Protein AF-D6PC98-F1 (afdb_monomer_lite)

Foldseek 3Di:
DDPLVVLLVLLVVLLVVLVVLVVVLVPDPPDDPLVSVLSNLSSLLSNLSSLQSNLVSVLCVVCVNLVRDDPPNPVSVVSNVLSVLLNLLSLLLSLCRPDDNVPPDPVSNVVSVVVSVVLSVQLVCCCVPPNDAVSNVQQPSLQNSLVSLLVLLVVLVVVCVVPVPPCSVVRNVRSLVSLCVSLVVLVVVVVCVVVVPVVNVCVCPPPCRPPRPHPSVVSNVVSSVSSVVSVVVVVVVVVVPVD

Sequence (243 aa):
MSEENLLSIAGLLSFFLGTISLYIVYRSNHLKWNEKSAGYILAWIFLSKSIAYPCDAYVLQITDGATNFVSPWEYFYALSNLTNMLFMPLCFALSLVFPVSVIRTGRQLKIAVLVFVLLVVHRVMVFVSVGASPLELIGLEYILTTIIWTSNYVHFKIKNLHEPNKGHGRIANLSALLLMLHTGFNWFIWVGVFARSDYFYFEDVRMGLDASGSFSEYFWLLSLTISICGRYAFSLHHSVFST

Secondary structure (DSSP, 8-state):
--HHHHHHHHHHHHHHHHHHHHHHHHH-SSS-HHHHHHHHHHHHHHHHHHHHHHHHHHHHHHTTTTT---TTHHHHHHHHHHHHHHHHHHHHHHHHHSSS-S--SHHHHHHHHHHHHHHHHHHHHHHHHH-S-GGG-TTHHHHHHHHHHHHHHHHHHHHHHH-GGGSHHHHHHHHHHHHHHHHHHHHHHHHHHHHT-HHHHTTTTSTTTS-TT-HHHHHHHHHHHHHHHHHHHHHHHHHHS--

pLDDT: mean 72.6, std 13.88, range [35.66, 92.75]

Structure (mmCIF, N/CA/C/O backbone):
data_AF-D6PC98-F1
#
_entry.id   AF-D6PC98-F1
#
loop_
_atom_site.group_PDB
_atom_site.id
_atom_site.type_symbol
_atom_site.label_atom_id
_atom_site.label_alt_id
_atom_site.label_comp_id
_atom_site.label_asym_id
_atom_site.label_entity_id
_atom_site.label_seq_id
_atom_site.pdbx_PDB_ins_code
_atom_site.Cartn_x
_atom_site.Cartn_y
_atom_site.Cartn_z
_atom_site.occupancy
_atom_site.B_iso_or_equiv
_atom_site.auth_seq_id
_atom_site.auth_comp_id
_atom_site.auth_asym_id
_atom_site.auth_atom_id
_atom_site.pdbx_PDB_model_num
ATOM 1 N N . MET A 1 1 ? 3.962 19.971 -18.500 1.00 48.66 1 MET A N 1
ATOM 2 C CA . MET A 1 1 ? 4.895 19.628 -17.405 1.00 48.66 1 MET A CA 1
ATOM 3 C C . MET A 1 1 ? 5.224 18.159 -17.594 1.00 48.66 1 MET A C 1
ATOM 5 O O . MET A 1 1 ? 4.273 17.404 -17.737 1.00 48.66 1 MET A O 1
ATOM 9 N N . SER A 1 2 ? 6.498 17.778 -17.742 1.00 65.31 2 SER A N 1
ATOM 10 C CA . SER A 1 2 ? 6.854 16.376 -18.014 1.00 65.31 2 SER A CA 1
ATOM 11 C C . SER A 1 2 ? 6.493 15.484 -16.824 1.00 65.31 2 SER A C 1
ATOM 13 O O . SER A 1 2 ? 6.596 15.908 -15.672 1.00 65.31 2 SER A O 1
ATOM 15 N N . GLU A 1 3 ? 6.033 14.271 -17.107 1.00 67.81 3 GLU A N 1
ATOM 16 C CA . GLU A 1 3 ? 5.588 13.279 -16.122 1.00 67.81 3 GLU A CA 1
ATOM 17 C C . GLU A 1 3 ? 6.657 12.963 -15.062 1.00 67.81 3 GLU A C 1
ATOM 19 O O . GLU A 1 3 ? 6.363 12.875 -13.870 1.00 67.81 3 GLU A O 1
ATOM 24 N N . GLU A 1 4 ? 7.920 12.932 -15.484 1.00 71.81 4 GLU A N 1
ATOM 25 C CA . GLU A 1 4 ? 9.114 12.763 -14.648 1.00 71.81 4 GLU A CA 1
ATOM 26 C C . GLU A 1 4 ? 9.164 13.752 -13.472 1.00 71.81 4 GLU A C 1
ATOM 28 O O . GLU A 1 4 ? 9.487 13.395 -12.333 1.00 71.81 4 GLU A O 1
ATOM 33 N N . ASN A 1 5 ? 8.797 15.013 -13.731 1.00 74.88 5 ASN A N 1
ATOM 34 C CA . ASN A 1 5 ? 8.772 16.055 -12.709 1.00 74.88 5 ASN A CA 1
ATOM 35 C C . ASN A 1 5 ? 7.653 15.802 -11.694 1.00 74.88 5 ASN A C 1
ATOM 37 O O . ASN A 1 5 ? 7.826 16.067 -10.504 1.00 74.88 5 ASN A O 1
ATOM 41 N N . LEU A 1 6 ? 6.512 15.270 -12.142 1.00 78.19 6 LEU A N 1
ATOM 42 C CA . LEU A 1 6 ? 5.380 14.963 -11.272 1.00 78.19 6 LEU A CA 1
ATOM 43 C C . LEU A 1 6 ? 5.710 13.797 -10.328 1.00 78.19 6 LEU A C 1
ATOM 45 O O . LEU A 1 6 ? 5.448 13.891 -9.127 1.00 78.19 6 LEU A O 1
ATOM 49 N N . LEU A 1 7 ? 6.339 12.741 -10.853 1.00 76.31 7 LEU A N 1
ATOM 50 C CA . LEU A 1 7 ? 6.801 11.583 -10.080 1.00 76.31 7 LEU A CA 1
ATOM 51 C C . LEU A 1 7 ? 7.866 11.982 -9.051 1.00 76.31 7 LEU A C 1
ATOM 53 O O . LEU A 1 7 ? 7.767 11.621 -7.877 1.00 76.31 7 LEU A O 1
ATOM 57 N N . SER A 1 8 ? 8.828 12.817 -9.442 1.00 79.88 8 SER A N 1
ATOM 58 C CA . SER A 1 8 ? 9.863 13.319 -8.529 1.00 79.88 8 SER A CA 1
ATOM 59 C C . SER A 1 8 ? 9.272 14.144 -7.376 1.00 79.88 8 SER A C 1
ATOM 61 O O . SER A 1 8 ? 9.635 13.948 -6.211 1.00 79.88 8 SER A O 1
ATOM 63 N N . ILE A 1 9 ? 8.303 15.021 -7.670 1.00 84.19 9 ILE A N 1
ATOM 64 C CA . ILE A 1 9 ? 7.576 15.792 -6.647 1.00 84.19 9 ILE A CA 1
ATOM 65 C C . ILE A 1 9 ? 6.769 14.857 -5.735 1.00 84.19 9 ILE A C 1
ATOM 67 O O . ILE A 1 9 ? 6.787 15.027 -4.513 1.00 84.19 9 ILE A O 1
ATOM 71 N N . ALA A 1 10 ? 6.094 13.849 -6.294 1.00 82.12 10 ALA A N 1
ATOM 72 C CA . ALA A 1 10 ? 5.350 12.856 -5.521 1.00 82.12 10 ALA A CA 1
ATOM 73 C C . ALA A 1 10 ? 6.262 12.048 -4.580 1.00 82.12 10 ALA A C 1
ATOM 75 O O . ALA A 1 10 ? 5.882 11.785 -3.434 1.00 82.12 10 ALA A O 1
ATOM 76 N N . GLY A 1 11 ? 7.477 11.707 -5.021 1.00 84.69 11 GLY A N 1
ATOM 77 C CA . GLY A 1 11 ? 8.508 11.066 -4.201 1.00 84.69 11 GLY A CA 1
ATOM 78 C C . GLY A 1 11 ? 8.899 11.914 -2.994 1.00 84.69 11 GLY A C 1
ATOM 79 O O . GLY A 1 11 ? 8.845 11.445 -1.855 1.00 84.69 11 GLY A O 1
ATOM 80 N N . LEU A 1 12 ? 9.196 13.193 -3.227 1.00 89.12 12 LEU A N 1
ATOM 81 C CA . LEU A 1 12 ? 9.579 14.142 -2.182 1.00 89.12 12 LEU A CA 1
ATOM 82 C C . LEU A 1 12 ? 8.434 14.396 -1.186 1.00 89.12 12 LEU A C 1
ATOM 84 O O . LEU A 1 12 ? 8.645 14.348 0.026 1.00 89.12 12 LEU A O 1
ATOM 88 N N . LEU A 1 13 ? 7.201 14.575 -1.669 1.00 89.81 13 LEU A N 1
ATOM 89 C CA . LEU A 1 13 ? 6.015 14.681 -0.810 1.00 89.81 13 LEU A CA 1
ATOM 90 C C . LEU A 1 13 ? 5.806 13.420 0.036 1.00 89.81 13 LEU A C 1
ATOM 92 O O . LEU A 1 13 ? 5.532 13.522 1.233 1.00 89.81 13 LEU A O 1
ATOM 96 N N . SER A 1 14 ? 5.977 12.237 -0.559 1.00 88.88 14 SER A N 1
ATOM 97 C CA . SER A 1 14 ? 5.864 10.958 0.151 1.00 88.88 14 SER A CA 1
ATOM 98 C C . SER A 1 14 ? 6.937 10.821 1.233 1.00 88.88 14 SER A C 1
ATOM 100 O O . SER A 1 14 ? 6.642 10.357 2.333 1.00 88.88 14 SER A O 1
ATOM 102 N N . PHE A 1 15 ? 8.158 11.302 0.984 1.00 92.44 15 PHE A N 1
ATOM 103 C CA . PHE A 1 15 ? 9.222 11.330 1.988 1.00 92.44 15 PHE A CA 1
ATOM 104 C C . PHE A 1 15 ? 8.846 12.201 3.197 1.00 92.44 15 PHE A C 1
ATOM 106 O O . PHE A 1 15 ? 8.940 11.758 4.347 1.00 92.44 15 PHE A O 1
ATOM 113 N N . PHE A 1 16 ? 8.356 13.422 2.958 1.00 92.75 16 PHE A N 1
ATOM 114 C CA . PHE A 1 16 ? 7.913 14.309 4.037 1.00 92.75 16 PHE A CA 1
ATOM 115 C C . PHE A 1 16 ? 6.716 13.736 4.803 1.00 92.75 16 PHE A C 1
ATOM 117 O O . PHE A 1 16 ? 6.727 13.710 6.032 1.00 92.75 16 PHE A O 1
ATOM 124 N N . LEU A 1 17 ? 5.705 13.211 4.107 1.00 90.62 17 LEU A N 1
ATOM 125 C CA . LEU A 1 17 ? 4.541 12.584 4.741 1.00 90.62 17 LEU A CA 1
ATOM 126 C C . LEU A 1 17 ? 4.935 11.370 5.593 1.00 90.62 17 LEU A C 1
ATOM 128 O O . LEU A 1 17 ? 4.440 11.219 6.714 1.00 90.62 17 LEU A O 1
ATOM 132 N N . GLY A 1 18 ? 5.847 10.531 5.097 1.00 90.69 18 GLY A N 1
ATOM 133 C CA . GLY A 1 18 ? 6.357 9.364 5.815 1.00 90.69 18 GLY A CA 1
ATOM 134 C C . GLY A 1 18 ? 7.141 9.737 7.073 1.00 90.69 18 GLY A C 1
ATOM 135 O O . GLY A 1 18 ? 6.853 9.224 8.156 1.00 90.69 18 GLY A O 1
ATOM 136 N N . THR A 1 19 ? 8.082 10.676 6.964 1.00 92.00 19 THR A N 1
ATOM 137 C CA . THR A 1 19 ? 8.905 11.139 8.097 1.00 92.00 19 THR A CA 1
ATOM 138 C C . THR A 1 19 ? 8.079 11.860 9.164 1.00 92.00 19 THR A C 1
ATOM 140 O O . THR A 1 19 ? 8.227 11.568 10.353 1.00 92.00 19 THR A O 1
ATOM 143 N N . ILE A 1 20 ? 7.155 12.739 8.763 1.00 92.06 20 ILE A N 1
ATOM 144 C CA . ILE A 1 20 ? 6.242 13.430 9.685 1.00 92.06 20 ILE A CA 1
ATOM 145 C C . ILE A 1 20 ? 5.330 12.423 10.388 1.00 92.06 20 ILE A C 1
ATOM 147 O O . ILE A 1 20 ? 5.177 12.490 11.609 1.00 92.06 20 ILE A O 1
ATOM 151 N N . SER A 1 21 ? 4.770 11.456 9.654 1.00 89.25 21 SER A N 1
ATOM 152 C CA . SER A 1 21 ? 3.942 10.398 10.248 1.00 89.25 21 SER A CA 1
ATOM 153 C C . SER A 1 21 ? 4.728 9.596 11.286 1.00 89.25 21 SER A C 1
ATOM 155 O O . SER A 1 21 ? 4.235 9.382 12.394 1.00 89.25 21 SER A O 1
ATOM 157 N N . LEU A 1 22 ? 5.976 9.222 10.982 1.00 91.19 22 LEU A N 1
ATOM 158 C CA . LEU A 1 22 ? 6.856 8.521 11.921 1.00 91.19 22 LEU A CA 1
ATOM 159 C C . LEU A 1 22 ? 7.114 9.352 13.188 1.00 91.19 22 LEU A C 1
ATOM 161 O O . LEU A 1 22 ? 7.005 8.841 14.305 1.00 91.19 22 LEU A O 1
ATOM 165 N N . TYR A 1 23 ? 7.411 10.642 13.017 1.00 91.38 23 TYR A N 1
ATOM 166 C CA . TYR A 1 23 ? 7.672 11.570 14.115 1.00 91.38 23 TYR A CA 1
ATOM 167 C C . TYR A 1 23 ? 6.453 11.746 15.034 1.00 91.38 23 TYR A C 1
ATOM 169 O O . TYR A 1 23 ? 6.580 11.670 16.260 1.00 91.38 23 TYR A O 1
ATOM 177 N N . ILE A 1 24 ? 5.257 11.923 14.462 1.00 89.19 24 ILE A N 1
ATOM 178 C CA . ILE A 1 24 ? 4.005 12.072 15.222 1.00 89.19 24 ILE A CA 1
ATOM 179 C C . ILE A 1 24 ? 3.723 10.815 16.048 1.00 89.19 24 ILE A C 1
ATOM 181 O O . ILE A 1 24 ? 3.405 10.911 17.236 1.00 89.19 24 ILE A O 1
ATOM 185 N N . VAL A 1 25 ? 3.865 9.633 15.445 1.00 89.25 25 VAL A N 1
ATOM 186 C CA . VAL A 1 25 ? 3.602 8.350 16.116 1.00 89.25 25 VAL A CA 1
ATOM 187 C C . VAL A 1 25 ? 4.622 8.088 17.222 1.00 89.25 25 VAL A C 1
ATOM 189 O O . VAL A 1 25 ? 4.254 7.608 18.295 1.00 89.25 25 VAL A O 1
ATOM 192 N N . TYR A 1 26 ? 5.889 8.444 16.999 1.00 87.06 26 TYR A N 1
ATOM 193 C CA . TYR A 1 26 ? 6.941 8.328 18.007 1.00 87.06 26 TYR A CA 1
ATOM 194 C C . TYR A 1 26 ? 6.677 9.223 19.225 1.00 87.06 26 TYR A C 1
ATOM 196 O O . TYR A 1 26 ? 6.811 8.771 20.361 1.00 87.06 26 TYR A O 1
ATOM 204 N N . ARG A 1 27 ? 6.252 10.473 19.002 1.00 88.81 27 ARG A N 1
ATOM 205 C CA . ARG A 1 27 ? 5.988 11.441 20.079 1.00 88.81 27 ARG A CA 1
ATOM 206 C C . ARG A 1 27 ? 4.684 11.166 20.839 1.00 88.81 27 ARG A C 1
ATOM 208 O O . ARG A 1 27 ? 4.502 11.643 21.959 1.00 88.81 27 ARG A O 1
ATOM 215 N N . SER A 1 28 ? 3.764 10.411 20.247 1.00 85.12 28 SER A N 1
ATOM 216 C CA . SER A 1 28 ? 2.436 10.179 20.811 1.00 85.12 28 SER A CA 1
ATOM 217 C C . SER A 1 28 ? 2.416 8.986 21.773 1.00 85.12 28 SER A C 1
ATOM 219 O O . SER A 1 28 ? 2.331 7.830 21.362 1.00 85.12 28 SER A O 1
ATOM 221 N N . ASN A 1 29 ? 2.424 9.270 23.079 1.00 74.19 29 ASN A N 1
ATOM 222 C CA . ASN A 1 29 ? 2.338 8.246 24.135 1.00 74.19 29 ASN A CA 1
ATOM 223 C C . ASN A 1 29 ? 0.902 7.851 24.529 1.00 74.19 29 ASN A C 1
ATOM 225 O O . ASN A 1 29 ? 0.715 6.854 25.215 1.00 74.19 29 ASN A O 1
ATOM 229 N N . HIS A 1 30 ? -0.110 8.609 24.100 1.00 78.44 30 HIS A N 1
ATOM 230 C CA . HIS A 1 30 ? -1.515 8.402 24.482 1.00 78.44 30 HIS A CA 1
ATOM 231 C C . HIS A 1 30 ? -2.308 7.526 23.493 1.00 78.44 30 HIS A C 1
ATOM 233 O O . HIS A 1 30 ? -3.480 7.237 23.733 1.00 78.44 30 HIS A O 1
ATOM 239 N N . LEU A 1 31 ? -1.700 7.126 22.371 1.00 76.94 31 LEU A N 1
ATOM 240 C CA . LEU A 1 31 ? -2.372 6.339 21.338 1.00 76.94 31 LEU A CA 1
ATOM 241 C C . LEU A 1 31 ? -2.536 4.883 21.768 1.00 76.94 31 LEU A C 1
ATOM 243 O O . LEU A 1 31 ? -1.632 4.276 22.351 1.00 76.94 31 LEU A O 1
ATOM 247 N N . LYS A 1 32 ? -3.678 4.294 21.409 1.00 83.00 32 LYS A N 1
ATOM 248 C CA . LYS A 1 32 ? -3.881 2.853 21.570 1.00 83.00 32 LYS A CA 1
ATOM 249 C C . LYS A 1 32 ? -2.885 2.099 20.688 1.00 83.00 32 LYS A C 1
ATOM 251 O O . LYS A 1 32 ? -2.482 2.567 19.627 1.00 83.00 32 LYS A O 1
ATOM 256 N N . TRP A 1 33 ? -2.500 0.899 21.113 1.00 81.06 33 TRP A N 1
ATOM 257 C CA . TRP A 1 33 ? -1.483 0.100 20.421 1.00 81.06 33 TRP A CA 1
ATOM 258 C C . TRP A 1 33 ? -1.799 -0.158 18.935 1.00 81.06 33 TRP A C 1
ATOM 260 O O . TRP A 1 33 ? -0.888 -0.164 18.107 1.00 81.06 33 TRP A O 1
ATOM 270 N N . ASN A 1 34 ? -3.077 -0.322 18.582 1.00 80.88 34 ASN A N 1
ATOM 271 C CA . ASN A 1 34 ? -3.515 -0.506 17.198 1.00 80.88 34 ASN A CA 1
ATOM 272 C C . ASN A 1 34 ? -3.332 0.774 16.365 1.00 80.88 34 ASN A C 1
ATOM 274 O O . ASN A 1 34 ? -2.790 0.711 15.269 1.00 80.88 34 ASN A O 1
ATOM 278 N N . GLU A 1 35 ? -3.705 1.938 16.901 1.00 81.50 35 GLU A N 1
ATOM 279 C CA . GLU A 1 35 ? -3.502 3.242 16.251 1.00 81.50 35 GLU A CA 1
ATOM 280 C C . GLU A 1 35 ? -2.011 3.555 16.087 1.00 81.50 35 GLU A C 1
ATOM 282 O O . GLU A 1 35 ? -1.580 4.011 15.028 1.00 81.50 35 GLU A O 1
ATOM 287 N N . LYS A 1 36 ? -1.202 3.228 17.102 1.00 84.94 36 LYS A N 1
ATOM 288 C CA . LYS A 1 36 ? 0.254 3.386 17.048 1.00 84.94 36 LYS A CA 1
ATOM 289 C C . LYS A 1 36 ? 0.879 2.490 15.973 1.00 84.94 36 LYS A C 1
ATOM 291 O O . LYS A 1 36 ? 1.689 2.954 15.177 1.00 84.94 36 LYS A O 1
ATOM 296 N N . SER A 1 37 ? 0.469 1.223 15.912 1.00 83.19 37 SER A N 1
ATOM 297 C CA . SER A 1 37 ? 0.951 0.267 14.904 1.00 83.19 37 SER A CA 1
ATOM 298 C C . SER A 1 37 ? 0.530 0.673 13.488 1.00 83.19 37 SER A C 1
ATOM 300 O O . SER A 1 37 ? 1.349 0.641 12.575 1.00 83.19 37 SER A O 1
ATOM 302 N N . ALA A 1 38 ? -0.714 1.123 13.313 1.00 85.75 38 ALA A N 1
ATOM 303 C CA . ALA A 1 38 ? -1.220 1.629 12.040 1.00 85.75 38 ALA A CA 1
ATOM 304 C C . ALA A 1 38 ? -0.437 2.853 11.554 1.00 85.75 38 ALA A C 1
ATOM 306 O O . ALA A 1 38 ? -0.080 2.924 10.382 1.00 85.75 38 ALA A O 1
ATOM 307 N N . GLY A 1 39 ? -0.108 3.777 12.461 1.00 87.31 39 GLY A N 1
ATOM 308 C CA . GLY A 1 39 ? 0.721 4.936 12.147 1.00 87.31 39 GLY A CA 1
ATOM 309 C C . GLY A 1 39 ? 2.130 4.558 11.676 1.00 87.31 39 GLY A C 1
ATOM 310 O O . GLY A 1 39 ? 2.617 5.132 10.705 1.00 87.31 39 GLY A O 1
ATOM 311 N N . TYR A 1 40 ? 2.763 3.555 12.297 1.00 89.06 40 TYR A N 1
ATOM 312 C CA . TYR A 1 40 ? 4.052 3.042 11.817 1.00 89.06 40 TYR A CA 1
ATOM 313 C C . TYR A 1 40 ? 3.940 2.384 10.439 1.00 89.06 40 TYR A C 1
ATOM 315 O O . TYR A 1 40 ? 4.762 2.666 9.572 1.00 89.06 40 TYR A O 1
ATOM 323 N N . ILE A 1 41 ? 2.925 1.543 10.212 1.00 89.19 41 ILE A N 1
ATOM 324 C CA . ILE A 1 41 ? 2.704 0.894 8.908 1.00 89.19 41 ILE A CA 1
ATOM 325 C C . ILE A 1 41 ? 2.492 1.951 7.816 1.00 89.19 41 ILE A C 1
ATOM 327 O O . ILE A 1 41 ? 3.102 1.876 6.755 1.00 89.19 41 ILE A O 1
ATOM 331 N N . LEU A 1 42 ? 1.681 2.972 8.094 1.00 89.38 42 LEU A N 1
ATOM 332 C CA . LEU A 1 42 ? 1.389 4.061 7.165 1.00 89.38 42 LEU A CA 1
ATOM 333 C C . LEU A 1 42 ? 2.625 4.930 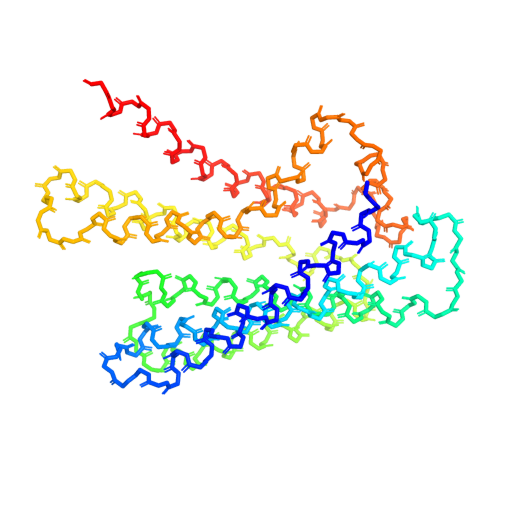6.872 1.00 89.38 42 LEU A C 1
ATOM 335 O O . LEU A 1 42 ? 2.840 5.313 5.724 1.00 89.38 42 LEU A O 1
ATOM 339 N N . ALA A 1 43 ? 3.489 5.168 7.864 1.00 91.12 43 ALA A N 1
ATOM 340 C CA . ALA A 1 43 ? 4.783 5.810 7.634 1.00 91.12 43 ALA A CA 1
ATOM 341 C C . ALA A 1 43 ? 5.669 4.983 6.685 1.00 91.12 43 ALA A C 1
ATOM 343 O O . ALA A 1 43 ? 6.234 5.530 5.740 1.00 91.12 43 ALA A O 1
ATOM 344 N N . TRP A 1 44 ? 5.741 3.662 6.882 1.00 90.38 44 TRP A N 1
ATOM 345 C CA . TRP A 1 44 ? 6.498 2.762 6.005 1.00 90.38 44 TRP A CA 1
ATOM 346 C C . TRP A 1 44 ? 5.940 2.692 4.582 1.00 90.38 44 TRP A C 1
ATOM 348 O O . TRP A 1 44 ? 6.722 2.646 3.634 1.00 90.38 44 TRP A O 1
ATOM 358 N N . ILE A 1 45 ? 4.615 2.760 4.412 1.00 89.75 45 ILE A N 1
ATOM 359 C CA . ILE A 1 45 ? 3.976 2.869 3.091 1.00 89.75 45 ILE A CA 1
ATOM 360 C C . ILE A 1 45 ? 4.516 4.096 2.347 1.00 89.75 45 ILE A C 1
ATOM 362 O O . ILE A 1 45 ? 5.011 3.970 1.227 1.00 89.75 45 ILE A O 1
ATOM 366 N N . PHE A 1 46 ? 4.493 5.271 2.976 1.00 89.81 46 PHE A N 1
ATOM 367 C CA . PHE A 1 46 ? 4.969 6.497 2.333 1.00 89.81 46 PHE A CA 1
ATOM 368 C C . PHE A 1 46 ? 6.480 6.507 2.090 1.00 89.81 46 PHE A C 1
ATOM 370 O O . PHE A 1 46 ? 6.918 6.939 1.026 1.00 89.81 46 PHE A O 1
ATOM 377 N N . LEU A 1 47 ? 7.277 5.976 3.021 1.00 90.62 47 LEU A N 1
ATOM 378 C CA . LEU A 1 47 ? 8.723 5.852 2.831 1.00 90.62 47 LEU A CA 1
ATOM 379 C C . LEU A 1 47 ? 9.066 4.902 1.675 1.00 90.62 47 LEU A C 1
ATOM 381 O O . LEU A 1 47 ? 9.919 5.239 0.857 1.00 90.62 47 LEU A O 1
ATOM 385 N N . SER A 1 48 ? 8.367 3.771 1.538 1.00 89.00 48 SER A N 1
ATOM 386 C CA . SER A 1 48 ? 8.576 2.860 0.401 1.00 89.00 48 SER A CA 1
ATOM 387 C C . SER A 1 48 ? 8.272 3.542 -0.939 1.00 89.00 48 SER A C 1
ATOM 389 O O . SER A 1 48 ? 9.086 3.489 -1.859 1.00 89.00 48 SER A O 1
ATOM 391 N N . LYS A 1 49 ? 7.163 4.290 -1.022 1.00 85.56 49 LYS A N 1
ATOM 392 C CA . LYS A 1 49 ? 6.792 5.057 -2.220 1.00 85.56 49 LYS A CA 1
ATOM 393 C C . LYS A 1 49 ? 7.734 6.224 -2.514 1.00 85.56 49 LYS A C 1
ATOM 395 O O . LYS A 1 49 ? 7.942 6.547 -3.678 1.00 85.56 49 LYS A O 1
ATOM 400 N N . SER A 1 50 ? 8.351 6.815 -1.490 1.00 88.81 50 SER A N 1
ATOM 401 C CA . SER A 1 50 ? 9.351 7.872 -1.678 1.00 88.81 50 SER A CA 1
ATOM 402 C C . SER A 1 50 ? 10.617 7.401 -2.394 1.00 88.81 50 SER A C 1
ATOM 404 O O . SER A 1 50 ? 11.284 8.215 -3.021 1.00 88.81 50 SER A O 1
ATOM 406 N N . ILE A 1 51 ? 10.924 6.100 -2.329 1.00 88.88 51 ILE A N 1
ATOM 407 C CA . ILE A 1 51 ? 12.042 5.485 -3.055 1.00 88.88 51 ILE A CA 1
ATOM 408 C C . ILE A 1 51 ? 11.600 5.088 -4.468 1.00 88.88 51 ILE A C 1
ATOM 410 O O . ILE A 1 51 ? 12.336 5.335 -5.419 1.00 88.88 51 ILE A O 1
ATOM 414 N N . ALA A 1 52 ? 10.396 4.524 -4.611 1.00 85.44 52 ALA A N 1
ATOM 415 C CA . ALA A 1 52 ? 9.871 4.079 -5.902 1.00 85.44 52 ALA A CA 1
ATOM 416 C C . ALA A 1 52 ? 9.733 5.229 -6.917 1.00 85.44 52 ALA A C 1
ATOM 418 O O . ALA A 1 52 ? 10.284 5.146 -8.010 1.00 85.44 52 ALA A O 1
ATOM 419 N N . TYR A 1 53 ? 9.072 6.336 -6.546 1.00 84.00 53 TYR A N 1
ATOM 420 C CA . TYR A 1 53 ? 8.728 7.384 -7.519 1.00 84.00 53 TYR A CA 1
ATOM 421 C C . TYR A 1 53 ? 9.930 8.082 -8.182 1.00 84.00 53 TYR A C 1
ATOM 423 O O . TYR A 1 53 ? 9.884 8.289 -9.393 1.00 84.00 53 TYR A O 1
ATOM 431 N N . PRO A 1 54 ? 11.019 8.434 -7.468 1.00 84.06 54 PRO A N 1
ATOM 432 C CA . PRO A 1 54 ? 12.217 8.964 -8.119 1.00 84.06 54 PRO A CA 1
ATOM 433 C C . PRO A 1 54 ? 12.921 7.934 -9.011 1.00 84.06 54 PRO A C 1
ATOM 435 O O . PRO A 1 54 ? 13.496 8.315 -10.027 1.00 84.06 54 PRO A O 1
ATOM 438 N N . CYS A 1 55 ? 12.870 6.642 -8.658 1.00 83.25 55 CYS A N 1
ATOM 439 C CA . CYS A 1 55 ? 13.419 5.582 -9.506 1.00 83.25 55 CYS A CA 1
ATOM 440 C C . CYS A 1 55 ? 12.617 5.451 -10.807 1.00 83.25 55 CYS A C 1
ATOM 442 O O . CYS A 1 55 ? 13.220 5.392 -11.874 1.00 83.25 55 CYS A O 1
ATOM 444 N N . ASP A 1 56 ? 11.283 5.484 -10.730 1.00 78.94 56 ASP A N 1
ATOM 445 C CA . ASP A 1 56 ? 10.403 5.469 -11.906 1.00 78.94 56 ASP A CA 1
ATOM 446 C C . ASP A 1 56 ? 10.643 6.692 -12.803 1.00 78.94 56 ASP A C 1
ATOM 448 O O . ASP A 1 56 ? 10.785 6.551 -14.016 1.00 78.94 56 ASP A O 1
ATOM 452 N N . ALA A 1 57 ? 10.775 7.884 -12.210 1.00 80.75 57 ALA A N 1
ATOM 453 C CA . ALA A 1 57 ? 11.086 9.109 -12.948 1.00 80.75 57 ALA A CA 1
ATOM 454 C C . ALA A 1 57 ? 12.428 9.014 -13.693 1.00 80.75 57 ALA A C 1
ATOM 456 O O . ALA A 1 57 ? 12.524 9.415 -14.850 1.00 80.75 57 ALA A O 1
ATOM 457 N N . TYR A 1 58 ? 13.453 8.458 -13.043 1.00 81.69 58 TYR A N 1
ATOM 458 C CA . TYR A 1 58 ? 14.780 8.284 -13.632 1.00 81.69 58 TYR A CA 1
ATOM 459 C C . TYR A 1 58 ? 14.782 7.263 -14.777 1.00 81.69 58 TYR A C 1
ATOM 461 O O . TYR A 1 58 ? 15.409 7.489 -15.812 1.00 81.69 58 TYR A O 1
ATOM 469 N N . VAL A 1 59 ? 14.046 6.158 -14.620 1.00 77.44 59 VAL A N 1
ATOM 470 C CA . VAL A 1 59 ? 13.862 5.163 -15.685 1.00 77.44 59 VAL A CA 1
ATOM 471 C C . VAL A 1 59 ? 13.148 5.788 -16.882 1.00 77.44 59 VAL A C 1
ATOM 473 O O . VAL A 1 59 ? 13.603 5.610 -18.011 1.00 77.44 59 VAL A O 1
ATOM 476 N N . LEU A 1 60 ? 12.082 6.561 -16.657 1.00 75.19 60 LEU A N 1
ATOM 477 C CA . LEU A 1 60 ? 11.347 7.241 -17.727 1.00 75.19 60 LEU A CA 1
ATOM 478 C C . LEU A 1 60 ? 12.246 8.224 -18.498 1.00 75.19 60 LEU A C 1
ATOM 480 O O . LEU A 1 60 ? 12.234 8.229 -19.728 1.00 75.19 60 LEU A O 1
ATOM 484 N N . GLN A 1 61 ? 13.087 8.965 -17.770 1.00 77.69 61 GLN A N 1
ATOM 485 C CA . GLN A 1 61 ? 14.021 9.941 -18.330 1.00 77.69 61 GLN A CA 1
ATOM 486 C C . GLN A 1 61 ? 15.119 9.302 -19.191 1.00 77.69 61 GLN A C 1
ATOM 488 O O . GLN A 1 61 ? 15.453 9.819 -20.254 1.00 77.69 61 GLN A O 1
ATOM 493 N N . ILE A 1 62 ? 15.711 8.188 -18.746 1.00 74.75 62 ILE A N 1
ATOM 494 C CA . ILE A 1 62 ? 16.783 7.515 -19.503 1.00 74.75 62 ILE A CA 1
ATOM 495 C C . ILE A 1 62 ? 16.234 6.747 -20.695 1.00 74.75 62 ILE A C 1
ATOM 497 O O . ILE A 1 62 ? 16.914 6.627 -21.713 1.00 74.75 62 ILE A O 1
ATOM 501 N N . THR A 1 63 ? 15.023 6.211 -20.561 1.00 67.69 63 THR A N 1
ATOM 502 C CA . THR A 1 63 ? 14.422 5.397 -21.617 1.00 67.69 63 THR A CA 1
ATOM 503 C C . THR A 1 63 ? 13.708 6.211 -22.692 1.00 67.69 63 THR A C 1
ATOM 505 O O . THR A 1 63 ? 13.190 5.614 -23.635 1.00 67.69 63 THR A O 1
ATOM 508 N N . ASP A 1 64 ? 13.687 7.546 -22.565 1.00 67.69 64 ASP A N 1
ATOM 509 C CA . ASP A 1 64 ? 12.932 8.475 -23.418 1.00 67.69 64 ASP A CA 1
ATOM 510 C C . ASP A 1 64 ? 11.504 7.957 -23.658 1.00 67.69 64 ASP A C 1
ATOM 512 O O . ASP A 1 64 ? 11.067 7.731 -24.790 1.00 67.69 64 ASP A O 1
ATOM 516 N N . GLY A 1 65 ? 10.823 7.620 -22.555 1.00 61.38 65 GLY A N 1
ATOM 517 C CA . GLY A 1 65 ? 9.484 7.030 -22.595 1.00 61.38 65 GLY A CA 1
ATOM 518 C C . GLY A 1 65 ? 9.426 5.638 -23.237 1.00 61.38 65 GLY A C 1
ATOM 519 O O . GLY A 1 65 ? 8.494 5.363 -23.986 1.00 61.38 65 GLY A O 1
ATOM 520 N N . ALA A 1 66 ? 10.395 4.762 -22.937 1.00 60.94 66 ALA A N 1
ATOM 521 C CA . ALA A 1 66 ? 10.499 3.375 -23.425 1.00 60.94 66 ALA A CA 1
ATOM 522 C C . ALA A 1 66 ? 10.892 3.185 -24.908 1.00 60.94 66 ALA A C 1
ATOM 524 O O . ALA A 1 66 ? 10.673 2.114 -25.475 1.00 60.94 66 ALA A O 1
ATOM 525 N N . THR A 1 67 ? 11.520 4.182 -25.535 1.00 57.16 67 THR A N 1
ATOM 526 C CA . THR A 1 67 ? 11.987 4.090 -26.930 1.00 57.16 67 THR A CA 1
ATOM 527 C C . THR A 1 67 ? 13.450 3.660 -27.059 1.00 57.16 67 THR A C 1
ATOM 529 O O . THR A 1 67 ? 13.814 3.046 -28.062 1.00 57.16 67 THR A O 1
ATOM 532 N N . ASN A 1 68 ? 14.289 3.920 -26.048 1.00 60.03 68 ASN A N 1
ATOM 533 C CA . ASN A 1 68 ? 15.719 3.596 -26.072 1.00 60.03 68 ASN A CA 1
ATOM 534 C C . ASN A 1 68 ? 16.198 3.023 -24.730 1.00 60.03 68 ASN A C 1
ATOM 536 O O . ASN A 1 68 ? 16.273 3.728 -23.733 1.00 60.03 68 ASN A O 1
ATOM 540 N N . PHE A 1 69 ? 16.598 1.752 -24.691 1.00 65.25 69 PHE A N 1
ATOM 541 C CA . PHE A 1 69 ? 17.108 1.126 -23.465 1.00 65.25 69 PHE A CA 1
ATOM 542 C C . PHE A 1 69 ? 18.608 1.385 -23.294 1.00 65.25 69 PHE A C 1
ATOM 544 O O . PHE A 1 69 ? 19.446 0.602 -23.743 1.00 65.25 69 PHE A O 1
ATOM 551 N N . VAL A 1 70 ? 18.956 2.499 -22.647 1.00 65.38 70 VAL A N 1
ATOM 552 C CA . VAL A 1 70 ? 20.346 2.819 -22.290 1.00 65.38 70 VAL A CA 1
ATOM 553 C C . VAL A 1 70 ? 20.605 2.384 -20.847 1.00 65.38 70 VAL A C 1
ATOM 555 O O . VAL A 1 70 ? 19.936 2.831 -19.919 1.00 65.38 70 VAL A O 1
ATOM 558 N N . SER A 1 71 ? 21.564 1.479 -20.639 1.00 69.88 71 SER A N 1
ATOM 559 C CA . SER A 1 71 ? 21.998 1.075 -19.291 1.00 69.88 71 SER A CA 1
ATOM 560 C C . SER A 1 71 ? 22.505 2.305 -18.508 1.00 69.88 71 SER A C 1
ATOM 562 O O . SER A 1 71 ? 23.165 3.153 -19.119 1.00 69.88 71 SER A O 1
ATOM 564 N N . PRO A 1 72 ? 22.238 2.450 -17.189 1.00 71.19 72 PRO A N 1
ATOM 565 C CA . PRO A 1 72 ? 21.790 1.428 -16.235 1.00 71.19 72 PRO A CA 1
ATOM 566 C C . PRO A 1 72 ? 20.323 1.572 -15.781 1.00 71.19 72 PRO A C 1
ATOM 568 O O . PRO A 1 72 ? 20.054 1.820 -14.604 1.00 71.19 72 PRO A O 1
ATOM 571 N N . TRP A 1 73 ? 19.353 1.400 -16.683 1.00 77.81 73 TRP A N 1
ATOM 572 C CA . TRP A 1 73 ? 17.923 1.427 -16.331 1.00 77.81 73 TRP A CA 1
ATOM 573 C C . TRP A 1 73 ? 17.496 0.218 -15.475 1.00 77.81 73 TRP A C 1
ATOM 575 O O . TRP A 1 73 ? 16.590 0.332 -14.647 1.00 77.81 73 TRP A O 1
ATOM 585 N N . GLU A 1 74 ? 18.180 -0.922 -15.615 1.00 76.31 74 GLU A N 1
ATOM 586 C CA . GLU A 1 74 ? 17.799 -2.206 -15.018 1.00 76.31 74 GLU A CA 1
ATOM 587 C C . GLU A 1 74 ? 17.801 -2.154 -13.484 1.00 76.31 74 GLU A C 1
ATOM 589 O O . GLU A 1 74 ? 16.904 -2.684 -12.826 1.00 76.31 74 GLU A O 1
ATOM 594 N N . TYR A 1 75 ? 18.799 -1.481 -12.902 1.00 81.00 75 TYR A N 1
ATOM 595 C CA . TYR A 1 75 ? 18.935 -1.352 -11.451 1.00 81.00 75 TYR A CA 1
ATOM 596 C C . TYR A 1 75 ? 17.796 -0.529 -10.844 1.00 81.00 75 TYR A C 1
ATOM 598 O O . TYR A 1 75 ? 17.175 -0.952 -9.868 1.00 81.00 75 TYR A O 1
ATOM 606 N N . PHE A 1 76 ? 17.504 0.637 -11.425 1.00 81.06 76 PHE A N 1
ATOM 607 C CA . PHE A 1 76 ? 16.459 1.529 -10.922 1.00 81.06 76 PHE A CA 1
ATOM 608 C C . PHE A 1 76 ? 15.067 0.939 -11.142 1.00 81.06 76 PHE A C 1
ATOM 610 O O . PHE A 1 76 ? 14.215 1.042 -10.259 1.00 81.06 76 PHE A O 1
ATOM 617 N N . TYR A 1 77 ? 14.866 0.234 -12.257 1.00 78.06 77 TYR A N 1
ATOM 618 C CA . TYR A 1 77 ? 13.645 -0.519 -12.514 1.00 78.06 77 TYR A CA 1
ATOM 619 C C . TYR A 1 77 ? 13.436 -1.644 -11.490 1.00 78.06 77 TYR A C 1
ATOM 621 O O . TYR A 1 77 ? 12.353 -1.773 -10.913 1.00 78.06 77 TYR A O 1
ATOM 629 N N . ALA A 1 78 ? 14.474 -2.433 -11.194 1.00 77.56 78 ALA A N 1
ATOM 630 C CA . ALA A 1 78 ? 14.399 -3.480 -10.177 1.00 77.56 78 ALA A CA 1
ATOM 631 C C . ALA A 1 78 ? 14.148 -2.900 -8.774 1.00 77.56 78 ALA A C 1
ATOM 633 O O . ALA A 1 78 ? 13.306 -3.410 -8.033 1.00 77.56 78 ALA A O 1
ATOM 634 N N . LEU A 1 79 ? 14.827 -1.806 -8.413 1.00 82.94 79 LEU A N 1
ATOM 635 C CA . LEU A 1 79 ? 14.656 -1.140 -7.121 1.00 82.94 79 LEU A CA 1
ATOM 636 C C . LEU A 1 79 ? 13.238 -0.574 -6.946 1.00 82.94 79 LEU A C 1
ATOM 638 O O . LEU A 1 79 ? 12.633 -0.734 -5.879 1.00 82.94 79 LEU A O 1
ATOM 642 N N . SER A 1 80 ? 12.679 0.033 -7.995 1.00 82.25 80 SER A N 1
ATOM 643 C CA . SER A 1 80 ? 11.289 0.488 -7.990 1.00 82.25 80 SER A CA 1
ATOM 644 C C . SER A 1 80 ? 10.311 -0.675 -7.819 1.00 82.25 80 SER A C 1
ATOM 646 O O . SER A 1 80 ? 9.446 -0.640 -6.942 1.00 82.25 80 SER A O 1
ATOM 648 N N . ASN A 1 81 ? 10.470 -1.760 -8.581 1.00 77.06 81 ASN A N 1
ATOM 649 C CA . ASN A 1 81 ? 9.576 -2.913 -8.469 1.00 77.06 81 ASN A CA 1
ATOM 650 C C . ASN A 1 81 ? 9.640 -3.557 -7.078 1.00 77.06 81 ASN A C 1
ATOM 652 O O . ASN A 1 81 ? 8.597 -3.795 -6.468 1.00 77.06 81 ASN A O 1
ATOM 656 N N . LEU A 1 82 ? 10.836 -3.750 -6.515 1.00 80.06 82 LEU A N 1
ATOM 657 C CA . LEU A 1 82 ? 11.003 -4.303 -5.166 1.00 80.06 82 LEU A CA 1
ATOM 658 C C . LEU A 1 82 ? 10.373 -3.414 -4.085 1.00 80.06 82 LEU A C 1
ATOM 660 O O . LEU A 1 82 ? 9.729 -3.916 -3.163 1.00 80.06 82 LEU A O 1
ATOM 664 N N . THR A 1 83 ? 10.519 -2.092 -4.192 1.00 82.56 83 THR A N 1
ATOM 665 C CA . THR A 1 83 ? 9.895 -1.159 -3.238 1.00 82.56 83 THR A CA 1
ATOM 666 C C . THR A 1 83 ? 8.374 -1.103 -3.402 1.00 82.56 83 THR A C 1
ATOM 668 O O . THR A 1 83 ? 7.651 -1.081 -2.404 1.00 82.56 83 THR A O 1
ATOM 671 N N . ASN A 1 84 ? 7.859 -1.195 -4.630 1.00 77.25 84 ASN A N 1
ATOM 672 C CA . ASN A 1 84 ? 6.427 -1.309 -4.911 1.00 77.25 84 ASN A CA 1
ATOM 673 C C . ASN A 1 84 ? 5.823 -2.637 -4.417 1.00 77.25 84 ASN A C 1
ATOM 675 O O . ASN A 1 84 ? 4.679 -2.648 -3.955 1.00 77.25 84 ASN A O 1
ATOM 679 N N . MET A 1 85 ? 6.587 -3.733 -4.407 1.00 76.75 85 MET A N 1
ATOM 680 C CA . MET A 1 85 ? 6.153 -5.015 -3.834 1.00 76.75 85 MET A CA 1
ATOM 681 C C . MET A 1 85 ? 5.899 -4.955 -2.323 1.00 76.75 85 MET A C 1
ATOM 683 O O . MET A 1 85 ? 5.133 -5.772 -1.812 1.00 76.75 85 MET A O 1
ATOM 687 N N . LEU A 1 86 ? 6.477 -3.985 -1.603 1.00 80.88 86 LEU A N 1
ATOM 688 C CA . LEU A 1 86 ? 6.203 -3.766 -0.176 1.00 80.88 86 LEU A CA 1
ATOM 689 C C . LEU A 1 86 ? 4.883 -3.028 0.066 1.00 80.88 86 LEU A C 1
ATOM 691 O O . LEU A 1 86 ? 4.254 -3.224 1.105 1.00 80.88 86 LEU A O 1
ATOM 695 N N . PHE A 1 87 ? 4.441 -2.203 -0.884 1.00 81.38 87 PHE A N 1
ATOM 696 C CA . PHE A 1 87 ? 3.261 -1.356 -0.720 1.00 81.38 87 PHE A CA 1
ATOM 697 C C . PHE A 1 87 ? 1.994 -2.177 -0.452 1.00 81.38 87 PHE A C 1
ATOM 699 O O . PHE A 1 87 ? 1.296 -1.946 0.535 1.00 81.38 87 PHE A O 1
ATOM 706 N N . MET A 1 88 ? 1.709 -3.165 -1.304 1.00 77.94 88 MET A N 1
ATOM 707 C CA . MET A 1 88 ? 0.447 -3.910 -1.233 1.00 77.94 88 MET A CA 1
ATOM 708 C C . MET A 1 88 ? 0.314 -4.747 0.050 1.00 77.94 88 MET A C 1
ATOM 710 O O . MET A 1 88 ? -0.712 -4.644 0.730 1.00 77.94 88 MET A O 1
ATOM 714 N N . PRO A 1 89 ? 1.345 -5.512 0.455 1.00 79.31 89 PRO A N 1
ATOM 715 C CA . PRO A 1 89 ? 1.328 -6.217 1.729 1.00 79.31 89 PRO A CA 1
ATOM 716 C C . PRO A 1 89 ? 1.211 -5.265 2.929 1.00 79.31 89 PRO A C 1
ATOM 718 O O . PRO A 1 89 ? 0.577 -5.620 3.924 1.00 79.31 89 PRO A O 1
ATOM 721 N N . LEU A 1 90 ? 1.780 -4.051 2.861 1.00 85.38 90 LEU A N 1
ATOM 722 C CA . LEU A 1 90 ? 1.661 -3.062 3.940 1.00 85.38 90 LEU A CA 1
ATOM 723 C C . LEU A 1 90 ? 0.235 -2.505 4.033 1.00 85.38 90 LEU A C 1
ATOM 725 O O . LEU A 1 90 ? -0.282 -2.359 5.140 1.00 85.38 90 LEU A O 1
ATOM 729 N N . CYS A 1 91 ? -0.433 -2.253 2.904 1.00 83.31 91 CYS A N 1
ATOM 730 C CA . CYS A 1 91 ? -1.856 -1.895 2.873 1.00 83.31 91 CYS A CA 1
ATOM 731 C C . CYS A 1 91 ? -2.734 -3.004 3.468 1.00 83.31 91 CYS A C 1
ATOM 733 O O . CYS A 1 91 ? -3.627 -2.726 4.273 1.00 83.31 91 CYS A O 1
ATOM 735 N N . PHE A 1 92 ? -2.435 -4.265 3.155 1.00 83.94 92 PHE A N 1
ATOM 736 C CA . PHE A 1 92 ? -3.130 -5.398 3.757 1.00 83.94 92 PHE A CA 1
ATOM 737 C C . PHE A 1 92 ? -2.889 -5.487 5.266 1.00 83.94 92 PHE A C 1
ATOM 739 O O . PHE A 1 92 ? -3.849 -5.576 6.036 1.00 83.94 92 PHE A O 1
ATOM 746 N N . ALA A 1 93 ? -1.638 -5.367 5.717 1.00 83.88 93 ALA A N 1
ATOM 747 C CA . ALA A 1 93 ? -1.306 -5.327 7.140 1.00 83.88 93 ALA A CA 1
ATOM 748 C C . ALA A 1 93 ? -2.020 -4.172 7.862 1.00 83.88 93 ALA A C 1
ATOM 750 O O . ALA A 1 93 ? -2.545 -4.358 8.963 1.00 83.88 93 ALA A O 1
ATOM 751 N N . LEU A 1 94 ? -2.108 -3.001 7.222 1.00 86.44 94 LEU A N 1
ATOM 752 C CA . LEU A 1 94 ? -2.845 -1.851 7.738 1.00 86.44 94 LEU A CA 1
ATOM 753 C C . LEU A 1 94 ? -4.328 -2.186 7.924 1.00 86.44 94 LEU A C 1
ATOM 755 O O . LEU A 1 94 ? -4.885 -1.872 8.975 1.00 86.44 94 LEU A O 1
ATOM 759 N N . SER A 1 95 ? -4.946 -2.881 6.962 1.00 85.44 95 SER A N 1
ATOM 760 C CA . SER A 1 95 ? -6.365 -3.256 7.028 1.00 85.44 95 SER A CA 1
ATOM 761 C C . SER A 1 95 ? -6.720 -4.210 8.165 1.00 85.44 95 SER A C 1
ATOM 763 O O . SER A 1 95 ? -7.830 -4.157 8.694 1.00 85.44 95 SER A O 1
ATOM 765 N N . LEU A 1 96 ? -5.766 -5.037 8.596 1.00 84.00 96 LEU A N 1
ATOM 766 C CA . LEU A 1 96 ? -5.946 -5.968 9.711 1.00 84.00 96 LEU A CA 1
ATOM 767 C C . LEU A 1 96 ? -5.860 -5.286 11.084 1.00 84.00 96 LEU A C 1
ATOM 769 O O . LEU A 1 96 ? -6.388 -5.809 12.072 1.00 84.00 96 LEU A O 1
ATOM 773 N N . VAL A 1 97 ? -5.188 -4.136 11.159 1.00 83.38 97 VAL A N 1
ATOM 774 C CA . VAL A 1 97 ? -4.934 -3.396 12.404 1.00 83.38 97 VAL A CA 1
ATOM 775 C C . VAL A 1 97 ? -5.896 -2.212 12.562 1.00 83.38 97 VAL A C 1
ATOM 777 O O . VAL A 1 97 ? -6.290 -1.878 13.685 1.00 83.38 97 VAL A O 1
ATOM 780 N N . PHE A 1 98 ? -6.296 -1.574 11.459 1.00 80.81 98 PHE A N 1
ATOM 781 C CA . PHE A 1 98 ? -7.039 -0.316 11.466 1.00 80.81 98 PHE A CA 1
ATOM 782 C C . PHE A 1 98 ? -8.000 -0.209 10.262 1.00 80.81 98 PHE A C 1
ATOM 784 O O . PHE A 1 98 ? -7.669 -0.666 9.166 1.00 80.81 98 PHE A O 1
ATOM 791 N N . PRO A 1 99 ? -9.202 0.390 10.410 1.00 65.69 99 PRO A N 1
ATOM 792 C CA . PRO A 1 99 ? -9.724 1.146 11.559 1.00 65.69 99 PRO A CA 1
ATOM 793 C C . PRO A 1 99 ? -10.395 0.296 12.641 1.00 65.69 99 PRO A C 1
ATOM 795 O O . PRO A 1 99 ? -10.540 0.750 13.776 1.00 65.69 99 PRO A O 1
ATOM 798 N N . VAL A 1 100 ? -10.744 -0.952 12.330 1.00 74.12 100 VAL A N 1
ATOM 799 C CA . VAL A 1 100 ? -11.111 -1.955 13.332 1.00 74.12 100 VAL A CA 1
ATOM 800 C C . VAL A 1 100 ? -10.062 -3.044 13.333 1.00 74.12 100 VAL A C 1
ATOM 802 O O . VAL A 1 100 ? -9.814 -3.675 12.313 1.00 74.12 100 VAL A O 1
ATOM 805 N N . SER A 1 101 ? -9.464 -3.264 14.501 1.00 73.94 101 SER A N 1
ATOM 806 C CA . SER A 1 101 ? -8.449 -4.292 14.688 1.00 73.94 101 SER A CA 1
ATOM 807 C C . SER A 1 101 ? -9.099 -5.670 14.553 1.00 73.94 101 SER A C 1
ATOM 809 O O . SER A 1 101 ? -9.779 -6.140 15.472 1.00 73.94 101 SER A O 1
ATOM 811 N N . VAL A 1 102 ? -8.903 -6.312 13.401 1.00 73.25 102 VAL A N 1
ATOM 812 C CA . VAL A 1 102 ? -9.219 -7.734 13.198 1.00 73.25 102 VAL A CA 1
ATOM 813 C C . VAL A 1 102 ? -8.290 -8.566 14.084 1.00 73.25 102 VAL A C 1
ATOM 815 O O . VAL A 1 102 ? -8.716 -9.506 14.754 1.00 73.25 102 VAL A O 1
ATOM 818 N N . ILE A 1 103 ? -7.028 -8.141 14.171 1.00 73.25 103 ILE A N 1
ATOM 819 C CA . ILE A 1 103 ? -6.018 -8.690 15.075 1.00 73.25 103 ILE A CA 1
ATOM 820 C C . ILE A 1 103 ? -6.237 -8.105 16.470 1.00 73.25 103 ILE A C 1
ATOM 822 O O . ILE A 1 103 ? -5.946 -6.937 16.716 1.00 73.25 103 ILE A O 1
ATOM 826 N N . ARG A 1 104 ? -6.752 -8.904 17.406 1.00 67.62 104 ARG A N 1
ATOM 827 C CA . ARG A 1 104 ? -7.075 -8.433 18.767 1.00 67.62 104 ARG A CA 1
ATOM 828 C C . ARG A 1 104 ? -5.972 -8.699 19.786 1.00 67.62 104 ARG A C 1
ATOM 830 O O . ARG A 1 104 ? -5.968 -8.086 20.847 1.00 67.62 104 ARG A O 1
ATOM 837 N N . THR A 1 105 ? -5.048 -9.613 19.488 1.00 75.19 105 THR A N 1
ATOM 838 C CA . THR A 1 105 ? -4.006 -10.049 20.432 1.00 75.19 105 THR A CA 1
ATOM 839 C C . THR A 1 105 ? -2.600 -9.881 19.862 1.00 75.19 105 THR A C 1
ATOM 841 O O . THR A 1 105 ? -2.365 -10.065 18.669 1.00 75.19 105 THR A O 1
ATOM 844 N N . GLY A 1 106 ? -1.620 -9.606 20.731 1.00 68.12 106 GLY A N 1
ATOM 845 C CA . GLY A 1 106 ? -0.215 -9.469 20.321 1.00 68.12 106 GLY A CA 1
ATOM 846 C C . GLY A 1 106 ? 0.377 -10.741 19.694 1.00 68.12 106 GLY A C 1
ATOM 847 O O . GLY A 1 106 ? 1.280 -10.653 18.867 1.00 68.12 106 GLY A O 1
ATOM 848 N N . ARG A 1 107 ? -0.157 -11.930 20.023 1.00 74.75 107 ARG A N 1
ATOM 849 C CA . ARG A 1 107 ? 0.221 -13.197 19.367 1.00 74.75 107 ARG A CA 1
ATOM 850 C C . ARG A 1 107 ? -0.246 -13.242 17.912 1.00 74.75 107 ARG A C 1
ATOM 852 O O . ARG A 1 107 ? 0.535 -13.610 17.044 1.00 74.75 107 ARG A O 1
ATOM 859 N N . GLN A 1 108 ? -1.477 -12.808 17.642 1.00 76.25 108 GLN A N 1
ATOM 860 C CA . GLN A 1 108 ? -1.997 -12.701 16.278 1.00 76.25 108 GLN A CA 1
ATOM 861 C C . GLN A 1 108 ? -1.224 -11.662 15.456 1.00 76.25 108 GLN A C 1
ATOM 863 O O . GLN A 1 108 ? -1.013 -11.893 14.271 1.00 76.25 108 GLN A O 1
ATOM 868 N N . LEU A 1 109 ? -0.725 -10.575 16.068 1.00 73.25 109 LEU A N 1
ATOM 869 C CA . LEU A 1 109 ? 0.150 -9.638 15.351 1.00 73.25 109 LEU A CA 1
ATOM 870 C C . LEU A 1 109 ? 1.451 -10.311 14.920 1.00 73.25 109 LEU A C 1
ATOM 872 O O . LEU A 1 109 ? 1.845 -10.174 13.770 1.00 73.25 109 LEU A O 1
ATOM 876 N N . LYS A 1 110 ? 2.107 -11.060 15.816 1.00 74.69 110 LYS A N 1
ATOM 877 C CA . LYS A 1 110 ? 3.344 -11.776 15.468 1.00 74.69 110 LYS A CA 1
ATOM 878 C C . LYS A 1 110 ? 3.129 -12.736 14.299 1.00 74.69 110 LYS A C 1
ATOM 880 O O . LYS A 1 110 ? 3.966 -12.791 13.408 1.00 74.69 110 LYS A O 1
ATOM 885 N N . ILE A 1 111 ? 1.997 -13.441 14.283 1.00 77.19 111 ILE A N 1
ATOM 886 C CA . ILE A 1 111 ? 1.628 -14.339 13.181 1.00 77.19 111 ILE A CA 1
ATOM 887 C C . ILE A 1 111 ? 1.362 -13.544 11.897 1.00 77.19 111 ILE A C 1
ATOM 889 O O . ILE A 1 111 ? 1.868 -13.916 10.849 1.00 77.19 111 ILE A O 1
ATOM 893 N N . ALA A 1 112 ? 0.632 -12.429 11.962 1.00 72.88 112 ALA A N 1
ATOM 894 C CA . ALA A 1 112 ? 0.368 -11.597 10.789 1.00 72.88 112 ALA A CA 1
ATOM 895 C C . ALA A 1 112 ? 1.649 -10.987 10.199 1.00 72.88 112 ALA A C 1
ATOM 897 O O . ALA A 1 112 ? 1.810 -10.968 8.985 1.00 72.88 112 ALA A O 1
ATOM 898 N N . VAL A 1 113 ? 2.583 -10.551 11.050 1.00 77.75 113 VAL A N 1
ATOM 899 C CA . VAL A 1 113 ? 3.903 -10.064 10.623 1.00 77.75 113 VAL A CA 1
ATOM 900 C C . VAL A 1 113 ? 4.727 -11.196 10.008 1.00 77.75 113 VAL A C 1
ATOM 902 O O . VAL A 1 113 ? 5.358 -10.988 8.979 1.00 77.75 113 VAL A O 1
ATOM 905 N N . LEU A 1 114 ? 4.690 -12.404 10.579 1.00 80.44 114 LEU A N 1
ATOM 906 C CA . LEU A 1 114 ? 5.347 -13.577 9.994 1.00 80.44 114 LEU A CA 1
ATOM 907 C C . LEU A 1 114 ? 4.785 -13.892 8.598 1.00 80.44 114 LEU A C 1
ATOM 909 O O . LEU A 1 114 ? 5.551 -14.058 7.655 1.00 80.44 114 LEU A O 1
ATOM 913 N N . VAL A 1 115 ? 3.456 -13.935 8.458 1.00 79.00 115 VAL A N 1
ATOM 914 C CA . VAL A 1 115 ? 2.775 -14.169 7.174 1.00 79.00 115 VAL A CA 1
ATOM 915 C C . VAL A 1 115 ? 3.116 -13.069 6.169 1.00 79.00 115 VAL A C 1
ATOM 917 O O . VAL A 1 115 ? 3.399 -13.374 5.017 1.00 79.00 115 VAL A O 1
ATOM 920 N N . PHE A 1 116 ? 3.164 -11.809 6.606 1.00 78.44 116 PHE A N 1
ATOM 921 C CA . PHE A 1 116 ? 3.601 -10.683 5.781 1.00 78.44 116 PHE A CA 1
ATOM 922 C C . PHE A 1 116 ? 5.031 -10.877 5.257 1.00 78.44 116 PHE A C 1
ATOM 924 O O . PHE A 1 116 ? 5.259 -10.753 4.057 1.00 78.44 116 PHE A O 1
ATOM 931 N N . VAL A 1 117 ? 5.986 -11.225 6.128 1.00 82.00 117 VAL A N 1
ATOM 932 C CA . VAL A 1 117 ? 7.383 -11.445 5.718 1.00 82.00 117 VAL A CA 1
ATOM 933 C C . VAL A 1 117 ? 7.476 -12.611 4.737 1.00 82.00 117 VAL A C 1
ATOM 935 O O . VAL A 1 117 ? 8.155 -12.494 3.722 1.00 82.00 117 VAL A O 1
ATOM 938 N N . LEU A 1 118 ? 6.757 -13.707 4.992 1.00 82.38 118 LEU A N 1
ATOM 939 C CA . LEU A 1 118 ? 6.718 -14.858 4.088 1.00 82.38 118 LEU A CA 1
ATOM 940 C C . LEU A 1 118 ? 6.126 -14.502 2.718 1.00 82.38 118 LEU A C 1
ATOM 942 O O . LEU A 1 118 ? 6.669 -14.938 1.709 1.00 82.38 118 LEU A O 1
ATOM 946 N N . LEU A 1 119 ? 5.068 -13.686 2.666 1.00 77.69 119 LEU A N 1
ATOM 947 C CA . LEU A 1 119 ? 4.475 -13.217 1.408 1.00 77.69 119 LEU A CA 1
ATOM 948 C C . LEU A 1 119 ? 5.442 -12.340 0.605 1.00 77.69 119 LEU A C 1
ATOM 950 O O . LEU A 1 119 ? 5.568 -12.521 -0.605 1.00 77.69 119 LEU A O 1
ATOM 954 N N . VAL A 1 120 ? 6.155 -11.423 1.267 1.00 77.81 120 VAL A N 1
ATOM 955 C CA . VAL A 1 120 ? 7.166 -10.579 0.610 1.00 77.81 120 VAL A CA 1
ATOM 956 C C . VAL A 1 120 ? 8.319 -11.434 0.081 1.00 77.81 120 VAL A C 1
ATOM 958 O O . VAL A 1 120 ? 8.696 -11.292 -1.078 1.00 77.81 120 VAL A O 1
ATOM 961 N N . VAL A 1 121 ? 8.848 -12.356 0.892 1.00 81.88 121 VAL A N 1
ATOM 962 C CA . VAL A 1 121 ? 9.938 -13.254 0.478 1.00 81.88 121 VAL A CA 1
ATOM 963 C C . VAL A 1 121 ? 9.502 -14.152 -0.678 1.00 81.88 121 VAL A C 1
ATOM 965 O O . VAL A 1 121 ? 10.247 -14.287 -1.643 1.00 81.88 121 VAL A O 1
ATOM 968 N N . HIS A 1 122 ? 8.292 -14.717 -0.620 1.00 80.31 122 HIS A N 1
ATOM 969 C CA . HIS A 1 122 ? 7.719 -15.505 -1.715 1.00 80.31 122 HIS A CA 1
ATOM 970 C C . HIS A 1 122 ? 7.678 -14.700 -3.016 1.00 80.31 122 HIS A C 1
ATOM 972 O O . HIS A 1 122 ? 8.148 -15.184 -4.038 1.00 80.31 122 HIS A O 1
ATOM 978 N N . ARG A 1 123 ? 7.205 -13.449 -2.979 1.00 73.19 123 ARG A N 1
ATOM 979 C CA . ARG A 1 123 ? 7.161 -12.588 -4.172 1.00 73.19 123 ARG A CA 1
ATOM 980 C C . ARG A 1 123 ? 8.531 -12.279 -4.744 1.00 73.19 123 ARG A C 1
ATOM 982 O O . ARG A 1 123 ? 8.715 -12.413 -5.946 1.00 73.19 123 ARG A O 1
ATOM 989 N N . VAL A 1 124 ? 9.492 -11.920 -3.896 1.00 76.62 124 VAL A N 1
ATOM 990 C CA . VAL A 1 124 ? 10.867 -11.669 -4.347 1.00 76.62 124 VAL A CA 1
ATOM 991 C C . VAL A 1 124 ? 11.461 -12.932 -4.974 1.00 76.62 124 VAL A C 1
ATOM 993 O O . VAL A 1 124 ? 12.080 -12.855 -6.030 1.00 76.62 124 VAL A O 1
ATOM 996 N N . MET A 1 125 ? 11.231 -14.104 -4.373 1.00 76.81 125 MET A N 1
ATOM 997 C CA . MET A 1 125 ? 11.699 -15.380 -4.917 1.00 76.81 125 MET A CA 1
ATOM 998 C C . MET A 1 125 ? 11.065 -15.697 -6.271 1.00 76.81 125 MET A C 1
ATOM 1000 O O . MET A 1 125 ? 11.786 -16.074 -7.191 1.00 76.81 125 MET A O 1
ATOM 1004 N N . VAL A 1 126 ? 9.746 -15.536 -6.422 1.00 74.19 126 VAL A N 1
ATOM 1005 C CA . VAL A 1 126 ? 9.055 -15.789 -7.698 1.00 74.19 126 VAL A CA 1
ATOM 1006 C C . VAL A 1 126 ? 9.531 -14.816 -8.777 1.00 74.19 126 VAL A C 1
ATOM 1008 O O . VAL A 1 126 ? 9.918 -15.266 -9.854 1.00 74.19 126 VAL A O 1
ATOM 1011 N N . PHE A 1 127 ? 9.611 -13.523 -8.456 1.00 69.50 127 PHE A N 1
ATOM 1012 C CA . PHE A 1 127 ? 10.062 -12.488 -9.385 1.00 69.50 127 PHE A CA 1
ATOM 1013 C C . PHE A 1 127 ? 11.481 -12.750 -9.905 1.00 69.50 127 PHE A C 1
ATOM 1015 O O . PHE A 1 127 ? 11.736 -12.646 -11.100 1.00 69.50 127 PHE A O 1
ATOM 1022 N N . VAL A 1 128 ? 12.404 -13.148 -9.022 1.00 71.62 128 VAL A N 1
ATOM 1023 C CA . VAL A 1 128 ? 13.801 -13.430 -9.396 1.00 71.62 128 VAL A CA 1
ATOM 1024 C C . VAL A 1 128 ? 13.953 -14.754 -10.155 1.00 71.62 128 VAL A C 1
ATOM 1026 O O . VAL A 1 128 ? 14.845 -14.871 -10.990 1.00 71.62 128 VAL A O 1
ATOM 1029 N N . SER A 1 129 ? 13.131 -15.768 -9.861 1.00 68.12 129 SER A N 1
ATOM 1030 C CA . SER A 1 129 ? 13.331 -17.131 -10.384 1.00 68.12 129 SER A CA 1
ATOM 1031 C C . SER A 1 129 ? 12.597 -17.433 -11.689 1.00 68.12 129 SER A C 1
ATOM 1033 O O . SER A 1 129 ? 13.133 -18.161 -12.522 1.00 68.12 129 SER A O 1
ATOM 1035 N N . VAL A 1 130 ? 11.379 -16.918 -11.859 1.00 61.84 130 VAL A N 1
ATOM 1036 C CA . VAL A 1 130 ? 10.493 -17.266 -12.986 1.00 61.84 130 VAL A CA 1
ATOM 1037 C C . VAL A 1 130 ? 10.091 -16.027 -13.797 1.00 61.84 130 VAL A C 1
ATOM 1039 O O . VAL A 1 130 ? 9.625 -16.168 -14.925 1.00 61.84 130 VAL A O 1
ATOM 1042 N N . GLY A 1 131 ? 10.311 -14.821 -13.263 1.00 61.44 131 GLY A N 1
ATOM 1043 C CA . GLY A 1 131 ? 9.748 -13.585 -13.807 1.00 61.44 131 GLY A CA 1
ATOM 1044 C C . GLY A 1 131 ? 8.259 -13.435 -13.468 1.00 61.44 131 GLY A C 1
ATOM 1045 O O . GLY A 1 131 ? 7.725 -14.179 -12.637 1.00 61.44 131 GLY A O 1
ATOM 1046 N N . ALA A 1 132 ? 7.591 -12.476 -14.118 1.00 57.78 132 ALA A N 1
ATOM 1047 C CA . ALA A 1 132 ? 6.177 -12.181 -13.894 1.00 57.78 132 ALA A CA 1
ATOM 1048 C C . ALA A 1 132 ? 5.311 -13.428 -14.147 1.00 57.78 132 ALA A C 1
ATOM 1050 O O . ALA A 1 132 ? 5.250 -13.953 -15.262 1.00 57.78 132 ALA A O 1
ATOM 1051 N N . SER A 1 133 ? 4.651 -13.942 -13.106 1.00 61.09 133 SER A N 1
ATOM 1052 C CA . SER A 1 133 ? 3.925 -15.214 -13.190 1.00 61.09 133 SER A CA 1
ATOM 1053 C C . SER A 1 133 ? 2.657 -15.233 -12.330 1.00 61.09 133 SER A C 1
ATOM 1055 O O . SER A 1 133 ? 2.574 -14.536 -11.320 1.00 61.09 133 SER A O 1
ATOM 1057 N N . PRO A 1 134 ? 1.660 -16.083 -12.654 1.00 57.91 134 PRO A N 1
ATOM 1058 C CA . PRO A 1 134 ? 0.430 -16.216 -11.860 1.00 57.91 134 PRO A CA 1
ATOM 1059 C C . PRO A 1 134 ? 0.665 -16.571 -10.383 1.00 57.91 134 PRO A C 1
ATOM 1061 O O . PRO A 1 134 ? -0.182 -16.304 -9.530 1.00 57.91 134 PRO A O 1
ATOM 1064 N N . LEU A 1 135 ? 1.815 -17.178 -10.072 1.00 60.94 135 LEU A N 1
ATOM 1065 C CA . LEU A 1 135 ? 2.211 -17.577 -8.719 1.00 60.94 135 LEU A CA 1
ATOM 1066 C C . LEU A 1 135 ? 2.624 -16.390 -7.838 1.00 60.94 135 LEU A C 1
ATOM 1068 O O . LEU A 1 135 ? 2.732 -16.544 -6.618 1.00 60.94 135 LEU A O 1
ATOM 1072 N N . GLU A 1 136 ? 2.815 -15.208 -8.427 1.00 59.62 136 GLU A N 1
ATOM 1073 C CA . GLU A 1 136 ? 3.038 -13.961 -7.693 1.00 59.62 136 GLU A CA 1
ATOM 1074 C C . GLU A 1 136 ? 1.773 -13.493 -6.952 1.00 59.62 136 GLU A C 1
ATOM 1076 O O . GLU A 1 136 ? 1.862 -12.662 -6.037 1.00 59.62 136 GLU A O 1
ATOM 1081 N N . LEU A 1 137 ? 0.600 -14.049 -7.315 1.00 65.31 137 LEU A N 1
ATOM 1082 C CA . LEU A 1 137 ? -0.710 -13.756 -6.719 1.00 65.31 137 LEU A CA 1
ATOM 1083 C C . LEU A 1 137 ? -0.977 -12.244 -6.642 1.00 65.31 137 LEU A C 1
ATOM 1085 O O . LEU A 1 137 ? -1.541 -11.746 -5.663 1.00 65.31 137 LEU A O 1
ATOM 1089 N N . ILE A 1 138 ? -0.508 -11.496 -7.644 1.00 63.97 138 ILE A N 1
ATOM 1090 C CA . ILE A 1 138 ? -0.602 -10.038 -7.681 1.00 63.97 138 ILE A CA 1
ATOM 1091 C C . ILE A 1 138 ? -2.083 -9.661 -7.727 1.00 63.97 138 ILE A C 1
ATOM 1093 O O . ILE A 1 138 ? -2.774 -9.960 -8.691 1.00 63.97 138 ILE A O 1
ATOM 1097 N N . GLY A 1 139 ? -2.584 -9.012 -6.674 1.00 65.81 139 GLY A N 1
ATOM 1098 C CA . GLY A 1 139 ? -3.983 -8.576 -6.605 1.00 65.81 139 GLY A CA 1
ATOM 1099 C C . GLY A 1 139 ? -4.814 -9.219 -5.499 1.00 65.81 139 GLY A C 1
ATOM 1100 O O . GLY A 1 139 ? -5.816 -8.641 -5.076 1.00 65.81 139 GLY A O 1
ATOM 1101 N N . LEU A 1 140 ? -4.383 -10.348 -4.931 1.00 73.19 140 LEU A N 1
ATOM 1102 C CA . LEU A 1 140 ? -5.139 -10.997 -3.855 1.00 73.19 140 LEU A CA 1
ATOM 1103 C C . LEU A 1 140 ? -5.272 -10.078 -2.629 1.00 73.19 140 LEU A C 1
ATOM 1105 O O . LEU A 1 140 ? -6.347 -9.961 -2.040 1.00 73.19 140 LEU A O 1
ATOM 1109 N N . GLU A 1 141 ? -4.213 -9.351 -2.282 1.00 75.88 141 GLU A N 1
ATOM 1110 C CA . GLU A 1 141 ? -4.244 -8.360 -1.209 1.00 75.88 141 GLU A CA 1
ATOM 1111 C C . GLU A 1 141 ? -5.100 -7.147 -1.566 1.00 75.88 141 GLU A C 1
ATOM 1113 O O . GLU A 1 141 ? -5.714 -6.577 -0.664 1.00 75.88 141 GLU A O 1
ATOM 1118 N N . TYR A 1 142 ? -5.203 -6.772 -2.850 1.00 73.56 142 TYR A N 1
ATOM 1119 C CA . TYR A 1 142 ? -6.142 -5.734 -3.289 1.00 73.56 142 TYR A CA 1
ATOM 1120 C C . TYR A 1 142 ? -7.572 -6.139 -2.944 1.00 73.56 142 TYR A C 1
ATOM 1122 O O . TYR A 1 142 ? -8.269 -5.376 -2.269 1.00 73.56 142 TYR A O 1
ATOM 1130 N N . ILE A 1 143 ? -7.963 -7.360 -3.315 1.00 77.25 143 ILE A N 1
ATOM 1131 C CA . ILE A 1 143 ? -9.297 -7.908 -3.052 1.00 77.25 143 ILE A CA 1
ATOM 1132 C C . ILE A 1 143 ? -9.556 -7.992 -1.544 1.00 77.25 143 ILE A C 1
ATOM 1134 O O . ILE A 1 143 ? -10.557 -7.458 -1.065 1.00 77.25 143 ILE A O 1
ATOM 1138 N N . LEU A 1 144 ? -8.654 -8.613 -0.775 1.00 82.75 144 LEU A N 1
ATOM 1139 C CA . LEU A 1 144 ? -8.852 -8.798 0.666 1.00 82.75 144 LEU A CA 1
ATOM 1140 C C . LEU A 1 144 ? -8.932 -7.465 1.419 1.00 82.75 144 LEU A C 1
ATOM 1142 O O . LEU A 1 144 ? -9.833 -7.272 2.237 1.00 82.75 144 LEU A O 1
ATOM 1146 N N . THR A 1 145 ? -8.028 -6.532 1.119 1.00 84.06 145 THR A N 1
ATOM 1147 C CA . THR A 1 145 ? -8.005 -5.196 1.735 1.00 84.06 145 THR A CA 1
ATOM 1148 C C . THR A 1 145 ? -9.293 -4.436 1.418 1.00 84.06 145 THR A C 1
ATOM 1150 O O . THR A 1 145 ? -9.909 -3.860 2.318 1.00 84.06 145 THR A O 1
ATOM 1153 N N . THR A 1 146 ? -9.753 -4.483 0.161 1.00 82.06 146 THR A N 1
ATOM 1154 C CA . THR A 1 146 ? -11.030 -3.882 -0.243 1.00 82.06 146 THR A CA 1
ATOM 1155 C C . THR A 1 146 ? -12.196 -4.509 0.509 1.00 82.06 146 THR A C 1
ATOM 1157 O O . THR A 1 146 ? -12.996 -3.772 1.076 1.00 82.06 146 THR A O 1
ATOM 1160 N N . ILE A 1 147 ? -12.293 -5.840 0.577 1.00 85.44 147 ILE A N 1
ATOM 1161 C CA . ILE A 1 147 ? -13.390 -6.516 1.284 1.00 85.44 147 ILE A CA 1
ATOM 1162 C C . ILE A 1 147 ? -13.424 -6.096 2.758 1.00 85.44 147 ILE A C 1
ATOM 1164 O O . ILE A 1 147 ? 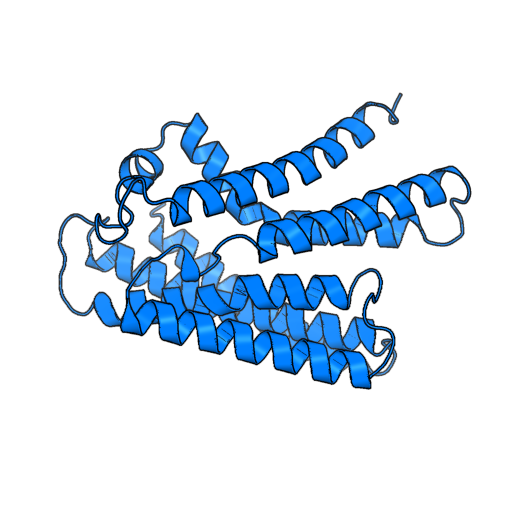-14.491 -5.751 3.270 1.00 85.44 147 ILE A O 1
ATOM 1168 N N . ILE A 1 148 ? -12.273 -6.072 3.437 1.00 85.81 148 ILE A N 1
ATOM 1169 C CA . ILE A 1 148 ? -12.183 -5.710 4.858 1.00 85.81 148 ILE A CA 1
ATOM 1170 C C . ILE A 1 148 ? -12.634 -4.262 5.084 1.00 85.81 148 ILE A C 1
ATOM 1172 O O . ILE A 1 148 ? -13.478 -4.001 5.946 1.00 85.81 148 ILE A O 1
ATOM 1176 N N . TRP A 1 149 ? -12.103 -3.305 4.322 1.00 86.88 149 TRP A N 1
ATOM 1177 C CA . TRP A 1 149 ? -12.442 -1.894 4.516 1.00 86.88 149 TRP A CA 1
ATOM 1178 C C . TRP A 1 149 ? -13.836 -1.523 4.018 1.00 86.88 149 TRP A C 1
ATOM 1180 O O . TRP A 1 149 ? -14.505 -0.741 4.693 1.00 86.88 149 TRP A O 1
ATOM 1190 N N . THR A 1 150 ? -14.323 -2.109 2.922 1.00 83.25 150 THR A N 1
ATOM 1191 C CA . THR A 1 150 ? -15.712 -1.932 2.473 1.00 83.25 150 THR A CA 1
ATOM 1192 C C . THR A 1 150 ? -16.689 -2.523 3.487 1.00 83.25 150 THR A C 1
ATOM 1194 O O . THR A 1 150 ? -17.662 -1.862 3.846 1.00 83.25 150 THR A O 1
ATOM 1197 N N . SER A 1 151 ? -16.414 -3.716 4.025 1.00 85.88 151 SER A N 1
ATOM 1198 C CA . SER A 1 151 ? -17.244 -4.331 5.071 1.00 85.88 151 SER A CA 1
ATOM 1199 C C . SER A 1 151 ? -17.299 -3.465 6.334 1.00 85.88 151 SER A C 1
ATOM 1201 O O . SER A 1 151 ? -18.383 -3.147 6.830 1.00 85.88 151 SER A O 1
ATOM 1203 N N . ASN A 1 152 ? -16.142 -2.986 6.807 1.00 85.75 152 ASN A N 1
ATOM 1204 C CA . ASN A 1 152 ? -16.074 -2.056 7.935 1.00 85.75 152 ASN A CA 1
ATOM 1205 C C . ASN A 1 152 ? -16.849 -0.762 7.642 1.00 85.75 152 ASN A C 1
ATOM 1207 O O . ASN A 1 152 ? -17.646 -0.322 8.471 1.00 85.75 152 ASN A O 1
ATOM 1211 N N . TYR A 1 153 ? -16.670 -0.172 6.461 1.00 84.25 153 TYR A N 1
ATOM 1212 C CA . TYR A 1 153 ? -17.399 1.029 6.064 1.00 84.25 153 TYR A CA 1
ATOM 1213 C C . TYR A 1 153 ? -18.917 0.828 6.152 1.00 84.25 153 TYR A C 1
ATOM 1215 O O . TYR A 1 153 ? -19.586 1.584 6.860 1.00 84.25 153 TYR A O 1
ATOM 1223 N N . VAL A 1 154 ? -19.449 -0.205 5.489 1.00 83.81 154 VAL A N 1
ATOM 1224 C CA . VAL A 1 154 ? -20.891 -0.491 5.447 1.00 83.81 154 VAL A CA 1
ATOM 1225 C C . VAL A 1 154 ? -21.431 -0.726 6.858 1.00 83.81 154 VAL A C 1
ATOM 1227 O O . VAL A 1 154 ? -22.401 -0.086 7.264 1.00 83.81 154 VAL A O 1
ATOM 1230 N N . HIS A 1 155 ? -20.760 -1.566 7.651 1.00 83.25 155 HIS A N 1
ATOM 1231 C CA . HIS A 1 155 ? -21.181 -1.890 9.016 1.00 83.25 155 HIS A CA 1
ATOM 1232 C C . HIS A 1 155 ? -21.256 -0.660 9.925 1.00 83.25 155 HIS A C 1
ATOM 1234 O O . HIS A 1 155 ? -22.257 -0.443 10.612 1.00 83.25 155 HIS A O 1
ATOM 1240 N N . PHE A 1 156 ? -20.215 0.178 9.933 1.00 83.31 156 PHE A N 1
ATOM 1241 C CA . PHE A 1 156 ? -20.188 1.365 10.791 1.00 83.31 156 PHE A CA 1
AT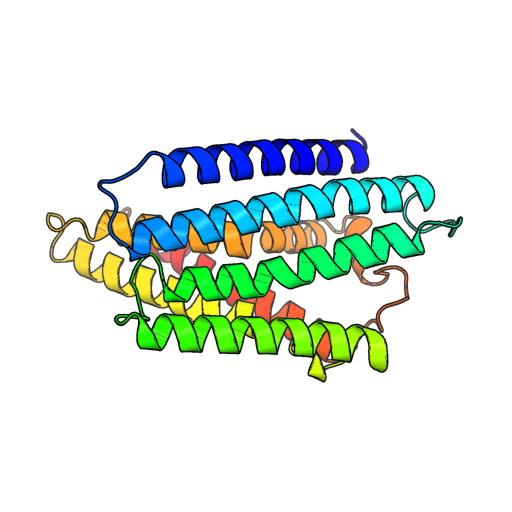OM 1242 C C . PHE A 1 156 ? -21.071 2.497 10.273 1.00 83.31 156 PHE A C 1
ATOM 1244 O O . PHE A 1 156 ? -21.594 3.262 11.084 1.00 83.31 156 PHE A O 1
ATOM 1251 N N . LYS A 1 157 ? -21.306 2.588 8.960 1.00 79.75 157 LYS A N 1
ATOM 1252 C CA . LYS A 1 157 ? -22.253 3.550 8.391 1.00 79.75 157 LYS A CA 1
ATOM 1253 C C . LYS A 1 157 ? -23.695 3.195 8.765 1.00 79.75 157 LYS A C 1
ATOM 1255 O O . LYS A 1 157 ? -24.406 4.074 9.246 1.00 79.75 157 LYS A O 1
ATOM 1260 N N . ILE A 1 158 ? -24.089 1.921 8.654 1.00 82.81 158 ILE A N 1
ATOM 1261 C CA . ILE A 1 158 ? -25.414 1.437 9.090 1.00 82.81 158 ILE A CA 1
ATOM 1262 C C . ILE A 1 158 ? -25.613 1.692 10.586 1.00 82.81 158 ILE A C 1
ATOM 1264 O O . ILE A 1 158 ? -26.651 2.210 10.997 1.00 82.81 158 ILE A O 1
ATOM 1268 N N . LYS A 1 159 ? -24.602 1.400 11.411 1.00 80.94 159 LYS A N 1
ATOM 1269 C CA . LYS A 1 159 ? -24.659 1.703 12.848 1.00 80.94 159 LYS A CA 1
ATOM 1270 C C . LYS A 1 159 ? -24.771 3.192 13.139 1.00 80.94 159 LYS A C 1
ATOM 1272 O O . LYS A 1 159 ? -25.490 3.564 14.054 1.00 80.94 159 LYS A O 1
ATOM 1277 N N . ASN A 1 160 ? -24.100 4.044 12.371 1.00 81.31 160 ASN A N 1
ATOM 1278 C CA . ASN A 1 160 ? -24.191 5.490 12.553 1.00 81.31 160 ASN A CA 1
ATOM 1279 C C . ASN A 1 160 ? -25.575 6.054 12.195 1.00 81.31 160 ASN A C 1
ATOM 1281 O O . ASN A 1 160 ? -25.966 7.065 12.765 1.00 81.31 160 ASN A O 1
ATOM 1285 N N . LEU A 1 161 ? -26.306 5.419 11.271 1.00 77.31 161 LEU A N 1
ATOM 1286 C CA . LEU A 1 161 ? -27.691 5.793 10.956 1.00 77.31 161 LEU A CA 1
ATOM 1287 C C . LEU A 1 161 ? -28.639 5.504 12.130 1.00 77.31 161 LEU A C 1
ATOM 1289 O O . LEU A 1 161 ? -29.546 6.286 12.384 1.00 77.31 161 LEU A O 1
ATOM 1293 N N . HIS A 1 162 ? -28.404 4.411 12.861 1.00 75.75 162 HIS A N 1
ATOM 1294 C CA . HIS A 1 162 ? -29.229 4.023 14.010 1.00 75.75 162 HIS A CA 1
ATOM 1295 C C . HIS A 1 162 ? -28.774 4.687 15.323 1.00 75.75 162 HIS A C 1
ATOM 1297 O O . HIS A 1 162 ? -29.598 4.989 16.181 1.00 75.75 162 HIS A O 1
ATOM 1303 N N . GLU A 1 163 ? -27.469 4.926 15.495 1.00 76.81 163 GLU A N 1
ATOM 1304 C CA . GLU A 1 163 ? -26.860 5.452 16.725 1.00 76.81 163 GLU A CA 1
ATOM 1305 C C . GLU A 1 163 ? -25.771 6.513 16.424 1.00 76.81 163 GLU A C 1
ATOM 1307 O O . GLU A 1 163 ? -24.568 6.241 16.545 1.00 76.81 163 GLU A O 1
ATOM 1312 N N . PRO A 1 164 ? -26.153 7.751 16.056 1.00 65.56 164 PRO A N 1
ATOM 1313 C CA . PRO A 1 164 ? -25.216 8.768 15.558 1.00 65.56 164 PRO A CA 1
ATOM 1314 C C . PRO A 1 164 ? -24.197 9.282 16.596 1.00 65.56 164 PR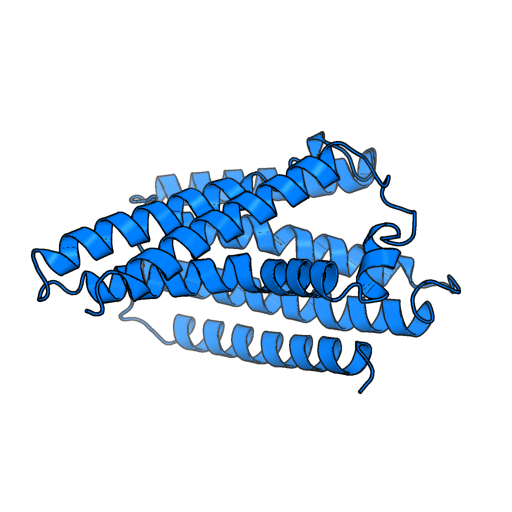O A C 1
ATOM 1316 O O . PRO A 1 164 ? -23.127 9.762 16.225 1.00 65.56 164 PRO A O 1
ATOM 1319 N N . ASN A 1 165 ? -24.456 9.133 17.901 1.00 64.94 165 ASN A N 1
ATOM 1320 C CA . ASN A 1 165 ? -23.631 9.734 18.964 1.00 64.94 165 ASN A CA 1
ATOM 1321 C C . ASN A 1 165 ? -22.479 8.855 19.491 1.00 64.94 165 ASN A C 1
ATOM 1323 O O . ASN A 1 165 ? -21.740 9.282 20.375 1.00 64.94 165 ASN A O 1
ATOM 1327 N N . LYS A 1 166 ? -22.274 7.641 18.960 1.00 71.62 166 LYS A N 1
ATOM 1328 C CA . LYS A 1 166 ? -21.230 6.709 19.447 1.00 71.62 166 LYS A CA 1
ATOM 1329 C C . LYS A 1 166 ? -19.917 6.743 18.648 1.00 71.62 166 LYS A C 1
ATOM 1331 O O . LYS A 1 166 ? -19.093 5.838 18.757 1.00 71.62 166 LYS A O 1
ATOM 1336 N N . GLY A 1 167 ? -19.704 7.769 17.819 1.00 72.25 167 GLY A N 1
ATOM 1337 C CA . GLY A 1 167 ? -18.472 7.921 17.030 1.00 72.25 167 GLY A CA 1
ATOM 1338 C C . GLY A 1 167 ? -18.326 6.926 15.868 1.00 72.25 167 GLY A C 1
ATOM 1339 O O . GLY A 1 167 ? -17.253 6.830 15.270 1.00 72.25 167 GLY A O 1
ATOM 1340 N N . HIS A 1 168 ? -19.396 6.207 15.511 1.00 77.38 168 HIS A N 1
ATOM 1341 C CA . HIS A 1 168 ? -19.417 5.244 14.405 1.00 77.38 168 HIS A CA 1
ATOM 1342 C C . HIS A 1 168 ? -19.140 5.902 13.045 1.00 77.38 168 HIS A C 1
ATOM 1344 O O . HIS A 1 168 ? -18.406 5.340 12.231 1.00 77.38 168 HIS A O 1
ATOM 1350 N N . GLY A 1 169 ? -19.608 7.136 12.836 1.00 75.31 169 GLY A N 1
ATOM 1351 C CA . GLY A 1 169 ? -19.315 7.918 11.634 1.00 75.31 169 GLY A CA 1
ATOM 1352 C C . GLY A 1 169 ? -17.821 8.187 11.424 1.00 75.31 169 GLY A C 1
ATOM 1353 O O . GLY A 1 169 ? -17.353 8.154 10.288 1.00 75.31 169 GLY A O 1
ATOM 1354 N N . ARG A 1 170 ? -17.035 8.355 12.500 1.00 82.25 170 ARG A N 1
ATOM 1355 C CA . ARG A 1 170 ? -15.578 8.562 12.394 1.00 82.25 170 ARG A CA 1
ATOM 1356 C C . ARG A 1 170 ? -14.879 7.325 11.835 1.00 82.25 170 ARG A C 1
ATOM 1358 O O . ARG A 1 170 ? -14.021 7.447 10.969 1.00 82.25 170 ARG A O 1
ATOM 1365 N N . ILE A 1 171 ? -15.266 6.139 12.305 1.00 82.25 171 ILE A N 1
ATOM 1366 C CA . ILE A 1 171 ? -14.713 4.854 11.848 1.00 82.25 171 ILE A CA 1
ATOM 1367 C C . ILE A 1 171 ? -15.099 4.594 10.387 1.00 82.25 171 ILE A C 1
ATOM 1369 O O . ILE A 1 171 ? -14.260 4.152 9.600 1.00 82.25 171 ILE A O 1
ATOM 1373 N N . ALA A 1 172 ? -16.337 4.921 10.001 1.00 80.00 172 ALA A N 1
ATOM 1374 C CA . ALA A 1 172 ? -16.780 4.815 8.614 1.00 80.00 172 ALA A CA 1
ATOM 1375 C C . ALA A 1 172 ? -15.960 5.744 7.697 1.00 80.00 172 ALA A C 1
ATOM 1377 O O . ALA A 1 172 ? -15.398 5.290 6.704 1.00 80.00 172 ALA A O 1
ATOM 1378 N N . ASN A 1 173 ? -15.795 7.018 8.068 1.00 82.19 173 ASN A N 1
ATOM 1379 C CA . ASN A 1 173 ? -15.016 7.978 7.278 1.00 82.19 173 ASN A CA 1
ATOM 1380 C C . ASN A 1 173 ? -13.533 7.585 7.171 1.00 82.19 173 ASN A C 1
ATOM 1382 O O . ASN A 1 173 ? -12.951 7.695 6.097 1.00 82.19 173 ASN A O 1
ATOM 1386 N N . LEU A 1 174 ? -12.932 7.073 8.251 1.00 84.56 174 LEU A N 1
ATOM 1387 C CA . LEU A 1 174 ? -11.562 6.549 8.225 1.00 84.56 174 LEU A CA 1
ATOM 1388 C C . LEU A 1 174 ? -11.431 5.338 7.293 1.00 84.56 174 LEU A C 1
ATOM 1390 O O . LEU A 1 174 ? -10.488 5.278 6.513 1.00 84.56 174 LEU A O 1
ATOM 1394 N N . SER A 1 175 ? -12.392 4.407 7.329 1.00 82.75 175 SER A N 1
ATOM 1395 C CA . SER A 1 175 ? -12.421 3.252 6.415 1.00 82.75 175 SER A CA 1
ATOM 1396 C C . SER A 1 175 ? -12.485 3.706 4.956 1.00 82.75 175 SER A C 1
ATOM 1398 O O . SER A 1 175 ? -11.756 3.190 4.115 1.00 82.75 175 SER A O 1
ATOM 1400 N N . ALA A 1 176 ? -13.313 4.713 4.666 1.00 79.19 176 ALA A N 1
ATOM 1401 C CA . ALA A 1 176 ? -13.433 5.285 3.330 1.00 79.19 176 ALA A CA 1
ATOM 1402 C C . ALA A 1 176 ? -12.142 5.975 2.864 1.00 79.19 176 ALA A C 1
ATOM 1404 O O . ALA A 1 176 ? -11.739 5.809 1.715 1.00 79.19 176 ALA A O 1
ATOM 1405 N N . LEU A 1 177 ? -11.470 6.713 3.751 1.00 84.50 177 LEU A N 1
ATOM 1406 C CA . LEU A 1 177 ? -10.218 7.399 3.431 1.00 84.50 177 LEU A CA 1
ATOM 1407 C C . LEU A 1 177 ? -9.079 6.407 3.153 1.00 84.50 177 LEU A C 1
ATOM 1409 O O . LEU A 1 177 ? -8.306 6.601 2.219 1.00 84.50 177 LEU A O 1
ATOM 1413 N N . LEU A 1 178 ? -9.017 5.306 3.902 1.00 85.56 178 LEU A N 1
ATOM 1414 C CA . LEU A 1 178 ? -8.062 4.219 3.663 1.00 85.56 178 LEU A CA 1
ATOM 1415 C C . LEU A 1 178 ? -8.358 3.475 2.358 1.00 85.56 178 LEU A C 1
ATOM 1417 O O . LEU A 1 178 ? -7.445 3.191 1.587 1.00 85.56 178 LEU A O 1
ATOM 1421 N N . LEU A 1 179 ? -9.636 3.234 2.060 1.00 80.62 179 LEU A N 1
ATOM 1422 C CA . LEU A 1 179 ? -10.045 2.666 0.780 1.00 80.62 179 LEU A CA 1
ATOM 1423 C C . LEU A 1 179 ? -9.680 3.600 -0.384 1.00 80.62 179 LEU A C 1
ATOM 1425 O O . LEU A 1 179 ? -9.243 3.137 -1.434 1.00 80.62 179 LEU A O 1
ATOM 1429 N N . MET A 1 180 ? -9.789 4.917 -0.199 1.00 79.12 180 MET A N 1
ATOM 1430 C CA . MET A 1 180 ? -9.341 5.906 -1.180 1.00 79.12 180 MET A CA 1
ATOM 1431 C C . MET A 1 180 ? -7.817 5.929 -1.334 1.00 79.12 180 MET A C 1
ATOM 1433 O O . MET A 1 180 ? -7.346 6.034 -2.458 1.00 79.12 180 MET A O 1
ATOM 1437 N N . LEU A 1 181 ? -7.049 5.771 -0.253 1.00 80.56 181 LEU A N 1
ATOM 1438 C CA . LEU A 1 181 ? -5.589 5.639 -0.316 1.00 80.56 181 LEU A CA 1
ATOM 1439 C C . LEU A 1 181 ? -5.172 4.398 -1.122 1.00 80.56 181 LEU A C 1
ATOM 1441 O O . LEU A 1 181 ? -4.299 4.482 -1.978 1.00 80.56 181 LEU A O 1
ATOM 1445 N N . HIS A 1 182 ? -5.825 3.261 -0.878 1.00 78.31 182 HIS A N 1
ATOM 1446 C CA . HIS A 1 182 ? -5.526 1.984 -1.541 1.00 78.31 182 HIS A CA 1
ATOM 1447 C C . HIS A 1 182 ? -5.993 1.918 -2.988 1.00 78.31 182 HIS A C 1
ATOM 1449 O O . HIS A 1 182 ? -5.344 1.292 -3.814 1.00 78.31 182 HIS A O 1
ATOM 1455 N N . THR A 1 183 ? -7.095 2.590 -3.319 1.00 71.50 183 THR A N 1
ATOM 1456 C CA . THR A 1 183 ? -7.628 2.603 -4.690 1.00 71.50 183 THR A CA 1
ATOM 1457 C C . THR A 1 183 ? -7.209 3.819 -5.502 1.00 71.50 183 THR A C 1
ATOM 1459 O O . THR A 1 183 ? -7.387 3.809 -6.712 1.00 71.50 183 THR A O 1
ATOM 1462 N N . GLY A 1 184 ? -6.650 4.859 -4.880 1.00 65.38 184 GLY A N 1
ATOM 1463 C CA . GLY A 1 184 ? -6.397 6.156 -5.512 1.00 65.38 184 GLY A CA 1
ATOM 1464 C C . GLY A 1 184 ? -5.523 6.065 -6.758 1.00 65.38 184 GLY A C 1
ATOM 1465 O O . GLY A 1 184 ? -5.902 6.599 -7.793 1.00 65.38 184 GLY A O 1
ATOM 1466 N N . PHE A 1 185 ? -4.417 5.320 -6.683 1.00 63.53 185 PHE A N 1
ATOM 1467 C CA . PHE A 1 185 ? -3.555 5.041 -7.837 1.00 63.53 185 PHE A CA 1
ATOM 1468 C C . PHE A 1 185 ? -4.319 4.324 -8.966 1.00 63.53 185 PHE A C 1
ATOM 1470 O O . PHE A 1 185 ? -4.262 4.732 -10.121 1.00 63.53 185 PHE A O 1
ATOM 1477 N N . ASN A 1 186 ? -5.141 3.333 -8.612 1.00 63.56 186 ASN A N 1
ATOM 1478 C CA . ASN A 1 186 ? -5.906 2.534 -9.572 1.00 63.56 186 ASN A CA 1
ATOM 1479 C C . ASN A 1 186 ? -7.004 3.338 -10.280 1.00 63.56 186 ASN A C 1
ATOM 1481 O O . ASN A 1 186 ? -7.397 2.999 -11.386 1.00 63.56 186 ASN A O 1
ATOM 1485 N N . TRP A 1 187 ? -7.520 4.410 -9.678 1.00 59.84 187 TRP A N 1
ATOM 1486 C CA . TRP A 1 187 ? -8.498 5.271 -10.349 1.00 59.84 187 TRP A CA 1
ATOM 1487 C C . TRP A 1 187 ? -7.884 6.064 -11.500 1.00 59.84 187 TRP A C 1
ATOM 1489 O O . TRP A 1 187 ? -8.528 6.219 -12.536 1.00 59.84 187 TRP A O 1
ATOM 1499 N N . PHE A 1 188 ? -6.649 6.543 -11.337 1.00 60.91 188 PHE A N 1
ATOM 1500 C CA . PHE A 1 188 ? -5.953 7.265 -12.400 1.00 60.91 188 PHE A CA 1
ATOM 1501 C C . PHE A 1 188 ? -5.633 6.356 -13.589 1.00 60.91 188 PHE A C 1
ATOM 1503 O O . PHE A 1 188 ? -5.750 6.811 -14.723 1.00 60.91 188 PHE A O 1
ATOM 1510 N N . ILE A 1 189 ? -5.374 5.067 -13.329 1.00 59.75 189 ILE A N 1
ATOM 1511 C CA . ILE A 1 189 ? -5.279 4.018 -14.355 1.00 59.75 189 ILE A CA 1
ATOM 1512 C C . ILE A 1 189 ? -6.564 4.000 -15.205 1.00 59.75 189 ILE A C 1
ATOM 1514 O O . ILE A 1 189 ? -6.535 4.259 -16.401 1.00 59.75 189 ILE A O 1
ATOM 1518 N N . TRP A 1 190 ? -7.745 3.833 -14.608 1.00 57.97 190 TRP A N 1
ATOM 1519 C CA . TRP A 1 190 ? -8.983 3.777 -15.404 1.00 57.97 190 TRP A CA 1
ATOM 1520 C C . TRP A 1 190 ? -9.331 5.088 -16.118 1.00 57.97 190 TRP A C 1
ATOM 1522 O O . TRP A 1 190 ? -9.868 5.054 -17.223 1.00 57.97 190 TRP A O 1
ATOM 1532 N N . VAL A 1 191 ? -9.013 6.247 -15.533 1.00 59.19 191 VAL A N 1
ATOM 1533 C CA . VAL A 1 191 ? -9.171 7.535 -16.233 1.00 59.19 191 VAL A CA 1
ATOM 1534 C C . VAL A 1 191 ? -8.275 7.593 -17.472 1.00 59.19 191 VAL A C 1
ATOM 1536 O O . VAL A 1 191 ? -8.741 8.047 -18.515 1.00 59.19 191 VAL A O 1
ATOM 1539 N N . GLY A 1 192 ? -7.043 7.084 -17.394 1.00 56.69 192 GLY A N 1
ATOM 1540 C CA . GLY A 1 192 ? -6.151 6.949 -18.546 1.00 56.69 192 GLY A CA 1
ATOM 1541 C C . GLY A 1 192 ? -6.712 6.020 -19.630 1.00 56.69 192 GLY A C 1
ATOM 1542 O O . GLY A 1 192 ? -6.709 6.395 -20.805 1.00 56.69 192 GLY A O 1
ATOM 1543 N N . VAL A 1 193 ? -7.307 4.881 -19.240 1.00 59.62 193 VAL A N 1
ATOM 1544 C CA . VAL A 1 193 ? -8.021 3.968 -20.161 1.00 59.62 193 VAL A CA 1
ATOM 1545 C C . VAL A 1 193 ? -9.136 4.708 -20.905 1.00 59.62 193 VAL A C 1
ATOM 1547 O O . VAL A 1 193 ? -9.226 4.644 -22.131 1.00 59.62 193 VAL A O 1
ATOM 1550 N N . PHE A 1 194 ? -9.993 5.433 -20.179 1.00 60.78 194 PHE A N 1
ATOM 1551 C CA . PHE A 1 194 ? -11.115 6.161 -20.781 1.00 60.78 194 PHE A CA 1
ATOM 1552 C C . PHE A 1 194 ? -10.663 7.328 -21.658 1.00 60.78 194 PHE A C 1
ATOM 1554 O O . PHE A 1 194 ? -11.265 7.577 -22.703 1.00 60.78 194 PHE A O 1
ATOM 1561 N N . ALA A 1 195 ? -9.605 8.029 -21.253 1.00 61.38 195 ALA A N 1
ATOM 1562 C CA . ALA A 1 195 ? -9.033 9.142 -22.000 1.00 61.38 195 ALA A CA 1
ATOM 1563 C C . ALA A 1 195 ? -8.249 8.690 -23.242 1.00 61.38 195 ALA A C 1
ATOM 1565 O O . ALA A 1 195 ? -7.847 9.546 -24.028 1.00 61.38 195 ALA A O 1
ATOM 1566 N N . ARG A 1 196 ? -8.035 7.374 -23.421 1.00 56.84 196 ARG A N 1
ATOM 1567 C CA . ARG A 1 196 ? -7.155 6.801 -24.451 1.00 56.84 196 ARG A CA 1
ATOM 1568 C C . ARG A 1 196 ? -5.797 7.508 -24.487 1.00 56.84 196 ARG A C 1
ATOM 1570 O O . ARG A 1 196 ? -5.263 7.753 -25.563 1.00 56.84 196 ARG A O 1
ATOM 1577 N N . SER A 1 197 ? -5.278 7.901 -23.322 1.00 53.31 197 SER A N 1
ATOM 1578 C CA . SER A 1 197 ? -3.966 8.542 -23.253 1.00 53.31 197 SER A CA 1
ATOM 1579 C C . SER A 1 197 ? -2.908 7.555 -23.732 1.00 53.31 197 SER A C 1
ATOM 1581 O O . SER A 1 197 ? -3.002 6.381 -23.373 1.00 53.31 197 SER A O 1
ATOM 1583 N N . ASP A 1 198 ? -1.896 8.019 -24.470 1.00 43.78 198 ASP A N 1
ATOM 1584 C CA . ASP A 1 198 ? -0.836 7.155 -25.017 1.00 43.78 198 ASP A CA 1
ATOM 1585 C C . ASP A 1 198 ? -0.192 6.268 -23.937 1.00 43.78 198 ASP A C 1
ATOM 1587 O O . ASP A 1 198 ? 0.090 5.105 -24.197 1.00 43.78 198 ASP A O 1
ATOM 1591 N N . TYR A 1 199 ? -0.124 6.749 -22.688 1.00 46.41 199 TYR A N 1
ATOM 1592 C CA . TYR A 1 199 ? 0.275 5.982 -21.498 1.00 46.41 199 TYR A CA 1
ATOM 1593 C C . TYR A 1 199 ? -0.384 4.594 -21.375 1.00 46.41 199 TYR A C 1
ATOM 1595 O O . TYR A 1 199 ? 0.257 3.653 -20.929 1.00 46.41 199 TYR A O 1
ATOM 1603 N N . PHE A 1 200 ? -1.641 4.454 -21.817 1.00 41.50 200 PHE A N 1
ATOM 1604 C CA . PHE A 1 200 ? -2.416 3.210 -21.765 1.00 41.50 200 PHE A CA 1
ATOM 1605 C C . PHE A 1 200 ? -2.276 2.328 -22.998 1.00 41.50 200 PHE A C 1
ATOM 1607 O O . PHE A 1 200 ? -2.320 1.107 -22.876 1.00 41.50 200 PHE A O 1
ATOM 1614 N N . TYR A 1 201 ? -2.071 2.923 -24.177 1.00 37.94 201 TYR A N 1
ATOM 1615 C CA . TYR A 1 201 ? -1.655 2.154 -25.354 1.00 37.94 201 TYR A CA 1
ATOM 1616 C C . TYR A 1 201 ? -0.253 1.559 -25.144 1.00 37.94 201 TYR A C 1
ATOM 1618 O O . TYR A 1 201 ? 0.061 0.512 -25.700 1.00 37.94 201 TYR A O 1
ATOM 1626 N N . PHE A 1 202 ? 0.545 2.189 -24.275 1.00 36.00 202 PHE A N 1
ATOM 1627 C CA . PHE A 1 202 ? 1.801 1.671 -23.750 1.00 36.00 202 PHE A CA 1
ATOM 1628 C C . PHE A 1 202 ? 1.669 0.940 -22.409 1.00 36.00 202 PHE A C 1
ATOM 1630 O O . PHE A 1 202 ? 2.673 0.472 -21.915 1.00 36.00 202 PHE A O 1
ATOM 1637 N N . GLU A 1 203 ? 0.495 0.736 -21.809 1.00 40.88 203 GLU A N 1
ATOM 1638 C CA . GLU A 1 203 ? 0.374 -0.215 -20.682 1.00 40.88 203 GLU A CA 1
ATOM 1639 C C . GLU A 1 203 ? 0.211 -1.658 -21.201 1.00 40.88 203 GLU A C 1
ATOM 1641 O O . GLU A 1 203 ? 0.558 -2.606 -20.504 1.00 40.88 203 GLU A O 1
ATOM 1646 N N . ASP A 1 204 ? -0.137 -1.806 -22.492 1.00 37.66 204 ASP A N 1
ATOM 1647 C CA . ASP A 1 204 ? 0.162 -2.986 -23.335 1.00 37.66 204 ASP A CA 1
ATOM 1648 C C . ASP A 1 204 ? 1.689 -3.205 -23.500 1.00 37.66 204 ASP A C 1
ATOM 1650 O O . ASP A 1 204 ? 2.168 -4.243 -23.953 1.00 37.66 204 ASP A O 1
ATOM 1654 N N . VAL A 1 205 ? 2.477 -2.203 -23.096 1.00 36.72 205 VAL A N 1
ATOM 1655 C CA . VAL A 1 205 ? 3.933 -2.112 -23.166 1.00 36.72 205 VAL A CA 1
ATOM 1656 C C . VAL A 1 205 ? 4.443 -1.622 -21.808 1.00 36.72 205 VAL A C 1
ATOM 1658 O O . VAL A 1 205 ? 5.106 -0.589 -21.711 1.00 36.72 205 VAL A O 1
ATOM 1661 N N . ARG A 1 206 ? 4.203 -2.377 -20.727 1.00 42.16 206 ARG A N 1
ATOM 1662 C CA . ARG A 1 206 ? 5.079 -2.329 -19.539 1.00 42.16 206 ARG A CA 1
ATOM 1663 C C . ARG A 1 206 ? 6.473 -2.825 -19.968 1.00 42.16 206 ARG A C 1
ATOM 1665 O O . ARG A 1 206 ? 6.915 -3.928 -19.666 1.00 42.16 206 ARG A O 1
ATOM 1672 N N . MET A 1 207 ? 7.081 -2.030 -20.845 1.00 40.72 207 MET A N 1
ATOM 1673 C CA . MET A 1 207 ? 8.245 -2.250 -21.687 1.00 40.72 207 MET A CA 1
ATOM 1674 C C . MET A 1 207 ? 8.243 -3.526 -22.550 1.00 40.72 207 MET A C 1
ATOM 1676 O O . MET A 1 207 ? 9.316 -3.977 -22.927 1.00 40.72 207 MET A O 1
ATOM 1680 N N . GLY A 1 208 ? 7.095 -4.157 -22.850 1.00 41.31 208 GLY A N 1
ATOM 1681 C CA . GLY A 1 208 ? 7.078 -5.454 -23.557 1.00 41.31 208 GLY A CA 1
ATOM 1682 C C . GLY A 1 208 ? 7.880 -6.555 -22.834 1.00 41.31 208 GLY A C 1
ATOM 1683 O O . GLY A 1 208 ? 8.272 -7.545 -23.449 1.00 41.31 208 GLY A O 1
ATOM 1684 N N . LEU A 1 209 ? 8.168 -6.339 -21.544 1.00 43.25 209 LEU A N 1
ATOM 1685 C CA . LEU A 1 209 ? 8.970 -7.195 -20.670 1.00 43.25 209 LEU A CA 1
ATOM 1686 C C . LEU A 1 209 ? 8.087 -8.065 -19.771 1.00 43.25 209 LEU A C 1
ATOM 1688 O O . LEU A 1 209 ? 8.482 -9.178 -19.431 1.00 43.25 209 LEU A O 1
ATOM 1692 N N . ASP A 1 210 ? 6.891 -7.582 -19.435 1.00 48.31 210 ASP A N 1
ATOM 1693 C CA . ASP A 1 210 ? 5.835 -8.395 -18.843 1.00 48.31 210 ASP A CA 1
ATOM 1694 C C . ASP A 1 210 ? 4.954 -8.946 -19.978 1.00 48.31 210 ASP A C 1
ATOM 1696 O O . ASP A 1 210 ? 4.679 -8.261 -20.965 1.00 48.31 210 ASP A O 1
ATOM 1700 N N . ALA A 1 211 ? 4.584 -10.226 -19.883 1.00 45.72 211 ALA A N 1
ATOM 1701 C CA . ALA A 1 211 ? 3.806 -10.912 -20.908 1.00 45.72 211 ALA A CA 1
ATOM 1702 C C . ALA A 1 211 ? 2.389 -10.325 -20.982 1.00 45.72 211 ALA A C 1
ATOM 1704 O O . ALA A 1 211 ? 1.497 -10.778 -20.253 1.00 45.72 211 ALA A O 1
ATOM 1705 N N . SER A 1 212 ? 2.202 -9.359 -21.884 1.00 46.88 212 SER A N 1
ATOM 1706 C CA . SER A 1 212 ? 0.905 -8.772 -22.191 1.00 46.88 212 SER A CA 1
ATOM 1707 C C . SER A 1 212 ? -0.102 -9.878 -22.525 1.00 46.88 212 SER A C 1
ATOM 1709 O O . SER A 1 212 ? 0.122 -10.744 -23.377 1.00 46.88 212 SER A O 1
ATOM 1711 N N . GLY A 1 213 ? -1.200 -9.921 -21.769 1.00 52.12 213 GLY A N 1
ATOM 1712 C CA . GLY A 1 213 ? -2.225 -10.965 -21.872 1.00 52.12 213 GLY A CA 1
ATOM 1713 C C . GLY A 1 213 ? -2.013 -12.182 -20.963 1.00 52.12 213 GLY A C 1
ATOM 1714 O O . GLY A 1 213 ? -2.730 -13.180 -21.098 1.00 52.12 213 GLY A O 1
ATOM 1715 N N . SER A 1 214 ? -1.073 -12.130 -20.016 1.00 58.09 214 SER A N 1
ATOM 1716 C CA . SER A 1 214 ? -0.917 -13.180 -19.005 1.00 58.09 214 SER A CA 1
ATOM 1717 C C . SER A 1 214 ? -2.066 -13.177 -17.985 1.00 58.09 214 SER A C 1
ATOM 1719 O O . SER A 1 214 ? -2.662 -12.151 -17.658 1.00 58.09 214 SER A O 1
ATOM 1721 N N . PHE A 1 215 ? -2.373 -14.345 -17.411 1.00 59.53 215 PHE A N 1
ATOM 1722 C CA . PHE A 1 215 ? -3.395 -14.467 -16.361 1.00 59.53 215 PHE A CA 1
ATOM 1723 C C . PHE A 1 215 ? -3.113 -13.567 -15.142 1.00 59.53 215 PHE A C 1
ATOM 1725 O O . PHE A 1 215 ? -4.052 -13.126 -14.485 1.00 59.53 215 PHE A O 1
ATOM 1732 N N . SER A 1 216 ? -1.838 -13.275 -14.851 1.00 59.75 216 SER A N 1
ATOM 1733 C CA . SER A 1 216 ? -1.437 -12.393 -13.746 1.00 59.75 216 SER A CA 1
ATOM 1734 C C . SER A 1 216 ? -1.956 -10.967 -13.949 1.00 59.75 216 SER A C 1
ATOM 1736 O O . SER A 1 216 ? -2.547 -10.392 -13.037 1.00 59.75 216 SER A O 1
ATOM 1738 N N . GLU A 1 217 ? -1.844 -10.431 -15.167 1.00 61.72 217 GLU A N 1
ATOM 1739 C CA . GLU A 1 217 ? -2.357 -9.102 -15.515 1.00 61.72 217 GLU A CA 1
ATOM 1740 C C . GLU A 1 217 ? -3.882 -9.047 -15.460 1.00 61.72 217 GLU A C 1
ATOM 1742 O O . GLU A 1 217 ? -4.443 -8.120 -14.878 1.00 61.72 217 GLU A O 1
ATOM 1747 N N . TYR A 1 218 ? -4.568 -10.068 -15.988 1.00 64.25 218 TYR A N 1
ATOM 1748 C CA . TYR A 1 218 ? -6.028 -10.154 -15.895 1.00 64.25 218 TYR A CA 1
ATOM 1749 C C . TYR A 1 218 ? -6.510 -10.245 -14.447 1.00 64.25 218 TYR A C 1
ATOM 1751 O O . TYR A 1 218 ? -7.494 -9.602 -14.081 1.00 64.25 218 TYR A O 1
ATOM 1759 N N . PHE A 1 219 ? -5.828 -11.025 -13.606 1.00 65.31 219 PHE A N 1
ATOM 1760 C CA . PHE A 1 219 ? -6.168 -11.149 -12.192 1.00 65.31 219 PHE A CA 1
ATOM 1761 C C . PHE A 1 219 ? -5.872 -9.857 -11.422 1.00 65.31 219 PHE A C 1
ATOM 1763 O O . PHE A 1 219 ? -6.660 -9.450 -10.561 1.00 65.31 219 PHE A O 1
ATOM 1770 N N . TRP A 1 220 ? -4.788 -9.165 -11.770 1.00 65.44 220 TRP A N 1
ATOM 1771 C CA . TRP A 1 220 ? -4.470 -7.849 -11.236 1.00 65.44 220 TRP A CA 1
ATOM 1772 C C . TRP A 1 220 ? -5.535 -6.819 -11.627 1.00 65.44 220 TRP A C 1
ATOM 1774 O O . TRP A 1 220 ? -6.137 -6.223 -10.735 1.00 65.44 220 TRP A O 1
ATOM 1784 N N . LEU A 1 221 ? -5.867 -6.693 -12.916 1.00 66.38 221 LEU A N 1
ATOM 1785 C CA . LEU A 1 221 ? -6.932 -5.823 -13.434 1.00 66.38 221 LEU A CA 1
ATOM 1786 C C . LEU A 1 221 ? -8.289 -6.129 -12.791 1.00 66.38 221 LEU A C 1
ATOM 1788 O O . LEU A 1 221 ? -8.965 -5.210 -12.333 1.00 66.38 221 LEU A O 1
ATOM 1792 N N . LEU A 1 222 ? -8.664 -7.407 -12.671 1.00 68.75 222 LEU A N 1
ATOM 1793 C CA . LEU A 1 222 ? -9.874 -7.838 -11.963 1.00 68.75 222 LEU A CA 1
ATOM 1794 C C . LEU A 1 222 ? -9.868 -7.355 -10.509 1.00 68.75 222 LEU A C 1
ATOM 1796 O O . LEU A 1 222 ? -10.874 -6.840 -10.015 1.00 68.75 222 LEU A O 1
ATOM 1800 N N . SER A 1 223 ? -8.732 -7.494 -9.826 1.00 62.91 223 SER A N 1
ATOM 1801 C CA . SER A 1 223 ? -8.561 -7.024 -8.452 1.00 62.91 223 SER A CA 1
ATOM 1802 C C . SER A 1 223 ? -8.737 -5.506 -8.361 1.00 62.91 223 SER A C 1
ATOM 1804 O O . SER A 1 223 ? -9.422 -5.028 -7.455 1.00 62.91 223 SER A O 1
ATOM 1806 N N . LEU A 1 224 ? -8.214 -4.752 -9.337 1.00 63.78 224 LEU A N 1
ATOM 1807 C CA . LEU A 1 224 ? -8.421 -3.305 -9.440 1.00 63.78 224 LEU A CA 1
ATOM 1808 C C . LEU A 1 224 ? -9.897 -2.951 -9.653 1.00 63.78 224 LEU A C 1
ATOM 1810 O O . LEU A 1 224 ? -10.419 -2.056 -8.982 1.00 63.78 224 LEU A O 1
ATOM 1814 N N . THR A 1 225 ? -10.589 -3.665 -10.545 1.00 66.00 225 THR A N 1
ATOM 1815 C CA . THR A 1 225 ? -12.019 -3.468 -10.813 1.00 66.00 225 THR A CA 1
ATOM 1816 C C . THR A 1 225 ? -12.848 -3.717 -9.557 1.00 66.00 225 THR A C 1
ATOM 1818 O O . THR A 1 225 ? -13.674 -2.880 -9.197 1.00 66.00 225 THR A O 1
ATOM 1821 N N . ILE A 1 226 ? -12.592 -4.808 -8.828 1.00 68.00 226 ILE A N 1
ATOM 1822 C CA . ILE A 1 226 ? -13.276 -5.118 -7.562 1.00 68.00 226 ILE A CA 1
ATOM 1823 C C . ILE A 1 226 ? -13.032 -4.009 -6.532 1.00 68.00 226 ILE A C 1
ATOM 1825 O O . ILE A 1 226 ? -13.972 -3.551 -5.874 1.00 68.00 226 ILE A O 1
ATOM 1829 N N . SER A 1 227 ? -11.792 -3.532 -6.420 1.00 63.38 227 SER A N 1
ATOM 1830 C CA . SER A 1 227 ? -11.431 -2.421 -5.540 1.00 63.38 227 SER A CA 1
ATOM 1831 C C . SER A 1 227 ? -12.202 -1.133 -5.856 1.00 63.38 227 SER A C 1
ATOM 1833 O O . SER A 1 227 ? -12.674 -0.449 -4.943 1.00 63.38 227 SER A O 1
ATOM 1835 N N . ILE A 1 228 ? -12.389 -0.820 -7.138 1.00 64.62 228 ILE A N 1
ATOM 1836 C CA . ILE A 1 228 ? -13.144 0.351 -7.602 1.00 64.62 228 ILE A CA 1
ATOM 1837 C C . ILE A 1 228 ? -14.648 0.169 -7.387 1.00 64.62 228 ILE A C 1
ATOM 1839 O O . ILE A 1 228 ? -15.299 1.073 -6.860 1.00 64.62 228 ILE A O 1
ATOM 1843 N N . CYS A 1 229 ? -15.205 -1.002 -7.699 1.00 67.12 229 CYS A N 1
ATOM 1844 C CA . CYS A 1 229 ? -16.605 -1.331 -7.419 1.00 67.12 229 CYS A CA 1
ATOM 1845 C C . CYS A 1 229 ? -16.926 -1.214 -5.921 1.00 67.12 229 CYS A C 1
ATOM 1847 O O . CYS A 1 229 ? -17.951 -0.636 -5.556 1.00 67.12 229 CYS A O 1
ATOM 1849 N N . GLY A 1 230 ? -16.013 -1.657 -5.048 1.00 61.53 230 GLY A N 1
ATOM 1850 C CA . GLY A 1 230 ? -16.122 -1.476 -3.598 1.00 61.53 230 GLY A CA 1
ATOM 1851 C C . GLY A 1 230 ? -16.230 -0.006 -3.169 1.00 61.53 230 GLY A C 1
ATOM 1852 O O . GLY A 1 230 ? -16.870 0.292 -2.159 1.00 61.53 230 GLY A O 1
ATOM 1853 N N . ARG A 1 231 ? -15.671 0.926 -3.954 1.00 60.44 231 ARG A N 1
ATOM 1854 C CA . ARG A 1 231 ? -15.803 2.379 -3.761 1.00 60.44 231 ARG A CA 1
ATOM 1855 C C . ARG A 1 231 ? -17.034 2.980 -4.451 1.00 60.44 231 ARG A C 1
ATOM 1857 O O . ARG A 1 231 ? -17.616 3.930 -3.936 1.00 60.44 231 ARG A O 1
ATOM 1864 N N . TYR A 1 232 ? -17.477 2.461 -5.590 1.00 58.44 232 TYR A N 1
ATOM 1865 C CA . TYR A 1 232 ? -18.732 2.919 -6.200 1.00 58.44 232 TYR A CA 1
ATOM 1866 C C . TYR A 1 232 ? -19.948 2.565 -5.342 1.00 58.44 232 TYR A C 1
ATOM 1868 O O . TYR A 1 23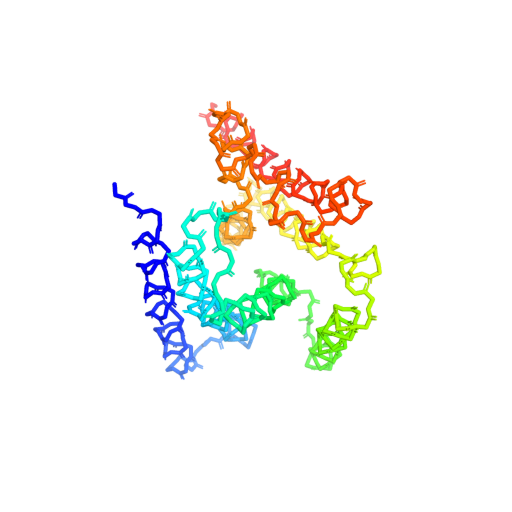2 ? -20.845 3.396 -5.196 1.00 58.44 232 TYR A O 1
ATOM 1876 N N . ALA A 1 233 ? -19.925 1.406 -4.675 1.00 57.62 233 ALA A N 1
ATOM 1877 C CA . ALA A 1 233 ? -20.883 1.077 -3.620 1.00 57.62 233 ALA A CA 1
ATOM 1878 C C . ALA A 1 233 ? -20.898 2.142 -2.500 1.00 57.62 233 ALA A C 1
ATOM 1880 O O . ALA A 1 233 ? -21.947 2.431 -1.933 1.00 57.62 233 ALA A O 1
ATOM 1881 N N . PHE A 1 234 ? -19.754 2.783 -2.234 1.00 56.16 234 PHE A N 1
ATOM 1882 C CA . PHE A 1 234 ? -19.633 3.933 -1.334 1.00 56.16 234 PHE A CA 1
ATOM 1883 C C . PHE A 1 234 ? -20.240 5.225 -1.921 1.00 56.16 234 PHE A C 1
ATOM 1885 O O . PHE A 1 234 ? -20.935 5.943 -1.202 1.00 56.16 234 PHE A O 1
ATOM 1892 N N . SER A 1 235 ? -20.030 5.521 -3.210 1.00 50.66 235 SER A N 1
ATOM 1893 C CA . SER A 1 235 ? -20.530 6.753 -3.849 1.00 50.66 235 SER A CA 1
ATOM 1894 C C . SER A 1 235 ? -22.053 6.761 -4.018 1.00 50.66 235 SER A C 1
ATOM 1896 O O . SER A 1 235 ? -22.694 7.764 -3.716 1.00 50.66 235 SER A O 1
ATOM 1898 N N . LEU A 1 236 ? -22.639 5.639 -4.451 1.00 48.75 236 LEU A N 1
ATOM 1899 C CA . LEU A 1 236 ? -24.090 5.491 -4.633 1.00 48.75 236 LEU A CA 1
ATOM 1900 C C . LEU A 1 236 ? -24.859 5.633 -3.311 1.00 48.75 236 LEU A C 1
ATOM 1902 O O . LEU A 1 236 ? -25.939 6.216 -3.272 1.00 48.75 236 LEU A O 1
ATOM 1906 N N . HIS A 1 237 ? -24.282 5.168 -2.201 1.00 50.12 237 HIS A N 1
ATOM 1907 C CA . HIS A 1 237 ? -24.905 5.304 -0.884 1.00 50.12 237 HIS A CA 1
ATOM 1908 C C . HIS A 1 237 ? -24.869 6.742 -0.341 1.00 50.12 237 HIS A C 1
ATOM 1910 O O . HIS A 1 237 ? -25.679 7.090 0.516 1.00 50.12 237 HIS A O 1
ATOM 1916 N N . HIS A 1 238 ? -23.944 7.580 -0.819 1.00 48.50 238 HIS A N 1
ATOM 1917 C CA . HIS A 1 238 ? -23.850 8.980 -0.408 1.00 48.50 238 HIS A CA 1
ATOM 1918 C C . HIS A 1 238 ? -24.842 9.881 -1.158 1.00 48.50 238 HIS A C 1
ATOM 1920 O O . HIS A 1 238 ? -25.284 10.872 -0.584 1.00 48.50 238 HIS A O 1
ATOM 1926 N N . SER A 1 239 ? -25.208 9.524 -2.396 1.00 38.41 239 SER A N 1
ATOM 1927 C CA . SER A 1 239 ? -26.190 10.247 -3.220 1.00 38.41 239 SER A CA 1
ATOM 1928 C C . SER A 1 239 ? -27.645 9.865 -2.934 1.00 38.41 239 SER A C 1
ATOM 1930 O O . SER A 1 239 ? -28.531 10.684 -3.131 1.00 38.41 239 SER A O 1
ATOM 1932 N N . VAL A 1 240 ? -27.908 8.639 -2.465 1.00 44.12 240 VAL A N 1
ATOM 1933 C CA . VAL A 1 240 ? -29.278 8.158 -2.177 1.00 44.12 240 VAL A CA 1
ATOM 1934 C C . VAL A 1 240 ? -29.797 8.614 -0.804 1.00 44.12 240 VAL A C 1
ATOM 1936 O O . VAL A 1 240 ? -30.999 8.649 -0.586 1.00 44.12 240 VAL A O 1
ATOM 1939 N N . PHE A 1 241 ? -28.912 8.996 0.123 1.00 44.03 241 PHE A N 1
ATOM 1940 C CA . PHE A 1 241 ? -29.280 9.392 1.494 1.00 44.03 241 PHE A CA 1
ATOM 1941 C C . PHE A 1 241 ? -29.052 10.886 1.789 1.00 44.03 241 PHE A C 1
ATOM 1943 O O . PHE A 1 241 ? -29.081 11.297 2.948 1.00 44.03 241 PHE A O 1
ATOM 1950 N N . SER A 1 242 ? -28.788 11.695 0.757 1.00 38.31 242 SER A N 1
ATOM 1951 C CA . SER A 1 242 ? -28.698 13.163 0.840 1.00 38.31 242 SER A CA 1
ATOM 1952 C C . SER A 1 242 ? -29.960 13.886 0.341 1.00 38.31 242 SER A C 1
ATOM 1954 O O . SER A 1 242 ? -29.931 15.103 0.173 1.00 38.31 242 SER A O 1
ATOM 1956 N N . THR A 1 243 ? -31.040 13.145 0.098 1.00 35.66 243 THR A N 1
ATOM 1957 C CA . THR A 1 243 ? -32.412 13.628 -0.137 1.00 35.66 243 THR A CA 1
ATOM 1958 C C . THR A 1 243 ? -33.302 13.143 0.987 1.00 35.66 243 THR A C 1
ATOM 1960 O O . THR A 1 243 ? -34.119 13.951 1.472 1.00 35.66 243 THR A O 1
#

Radius of gyration: 19.26 Å; chains: 1; bounding box: 54×37×5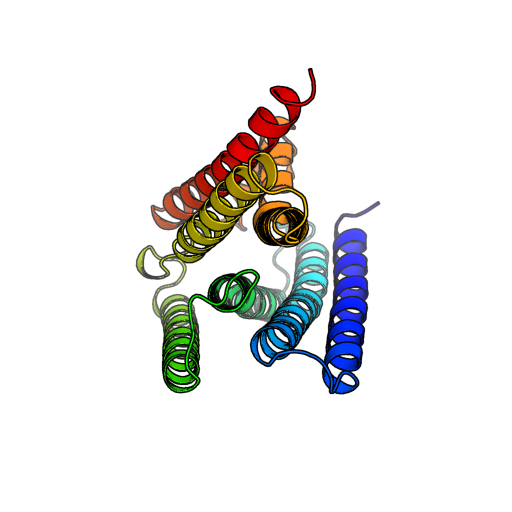1 Å

Organism: NCBI:txid743103